Protein AF-0000000085930574 (afdb_homodimer)

Radius of gyration: 20.57 Å; Cα contacts (8 Å, |Δi|>4): 490; chains: 2; bounding box: 53×53×41 Å

Secondary structure (DSSP, 8-state):
-HHHHHHHHHHTGGGHHHHHHHHHHHHHHHHHHTS-S-HHHHHHHHHHHTTTHHHHHHHHHHHTT--TT--SSTTHHHHHHHHHHHHHHHHHHHHHHHH-GGGHHHHHHHHHHHTTHHHHHHTT-HHHHHHHHHHHHHHHHHHHHS-HHHHHHHHHHHHHHHHHHHHHHHHHHHH-/-HHHHHHHHHHTGGGHHHHHHHHHHHHHHHHHHTS-S-HHHHHHHHHHHTTTHHHHHHHHHHHTT--TT--SSTTHHHHHHHHHHHHHHHHHHHHHHHH-GGGHHHHHHHHHHHTTHHHHHHTT-HHHHHHHHHHHHHHHHHHHHS-HHHHHHHHHHHHHHHHHHHHHHHHHHHH-

Structure (mmCIF, N/CA/C/O backbone):
data_AF-0000000085930574-model_v1
#
loop_
_entity.id
_entity.type
_entity.pdbx_description
1 polymer 'Uncharacterized protein'
#
loop_
_atom_site.group_PDB
_atom_site.id
_atom_site.type_symbol
_atom_site.label_atom_id
_atom_site.label_alt_id
_atom_site.label_comp_id
_atom_site.label_asym_id
_atom_site.label_entity_id
_atom_site.label_seq_id
_atom_site.pdbx_PDB_ins_code
_atom_site.Cartn_x
_atom_site.Cartn_y
_atom_site.Cartn_z
_atom_site.occupancy
_atom_site.B_iso_or_equiv
_atom_site.auth_seq_id
_atom_site.auth_comp_id
_atom_site.auth_asym_id
_atom_site.auth_atom_id
_atom_site.pdbx_PDB_model_num
ATOM 1 N N . MET A 1 1 ? 0.542 23.156 7.234 1 89.62 1 MET A N 1
ATOM 2 C CA . MET A 1 1 ? 0.853 21.797 6.773 1 89.62 1 MET A CA 1
ATOM 3 C C . MET A 1 1 ? 2.139 21.781 5.957 1 89.62 1 MET A C 1
ATOM 5 O O . MET A 1 1 ? 3.027 20.969 6.203 1 89.62 1 MET A O 1
ATOM 9 N N . ASN A 1 2 ? 2.328 22.766 5.102 1 90.69 2 ASN A N 1
ATOM 10 C CA . ASN A 1 2 ? 3.521 22.812 4.266 1 90.69 2 ASN A CA 1
ATOM 11 C C . ASN A 1 2 ? 4.785 23.016 5.102 1 90.69 2 ASN A C 1
ATOM 13 O O . ASN A 1 2 ? 5.828 22.438 4.797 1 90.69 2 ASN A O 1
ATOM 17 N N . GLU A 1 3 ? 4.668 23.75 6.086 1 92.19 3 GLU A N 1
ATOM 18 C CA . GLU A 1 3 ? 5.816 23.984 6.957 1 92.19 3 GLU A CA 1
ATOM 19 C C . GLU A 1 3 ? 6.176 22.719 7.734 1 92.19 3 GLU A C 1
ATOM 21 O O . GLU A 1 3 ? 7.355 22.406 7.914 1 92.19 3 GLU A O 1
ATOM 26 N N . LEU A 1 4 ? 5.148 22.062 8.227 1 92.94 4 LEU A N 1
ATOM 27 C CA . LEU A 1 4 ? 5.387 20.812 8.945 1 92.94 4 LEU A CA 1
ATOM 28 C C . LEU A 1 4 ? 6.074 19.797 8.039 1 92.94 4 LEU A C 1
ATOM 30 O O . LEU A 1 4 ? 6.977 19.078 8.484 1 92.94 4 LEU A O 1
ATOM 34 N N . ARG A 1 5 ? 5.645 19.781 6.844 1 94.94 5 ARG A N 1
ATOM 35 C CA . ARG A 1 5 ? 6.223 18.844 5.887 1 94.94 5 ARG A CA 1
ATOM 36 C C . ARG A 1 5 ? 7.656 19.234 5.535 1 94.94 5 ARG A C 1
ATOM 38 O O . ARG A 1 5 ? 8.523 18.359 5.406 1 94.94 5 ARG A O 1
ATOM 45 N N . LYS A 1 6 ? 7.883 20.484 5.398 1 94.81 6 LYS A N 1
ATOM 46 C CA . LYS A 1 6 ? 9.25 20.953 5.156 1 94.81 6 LYS A CA 1
ATOM 47 C C . LYS A 1 6 ? 10.156 20.609 6.332 1 94.81 6 LYS A C 1
ATOM 49 O O . LYS A 1 6 ? 11.289 20.156 6.137 1 94.81 6 LYS A O 1
ATOM 54 N N . GLU A 1 7 ? 9.664 20.828 7.473 1 94.81 7 GLU A N 1
ATOM 55 C CA . GLU A 1 7 ? 10.43 20.578 8.688 1 94.81 7 GLU A CA 1
ATOM 56 C C . GLU A 1 7 ? 10.812 19.109 8.82 1 94.81 7 GLU A C 1
ATOM 58 O O . GLU A 1 7 ? 11.953 18.781 9.125 1 94.81 7 GLU A O 1
ATOM 63 N N . ILE A 1 8 ? 9.883 18.281 8.578 1 95.25 8 ILE A N 1
ATOM 64 C CA . ILE A 1 8 ? 10.172 16.859 8.742 1 95.25 8 ILE A CA 1
ATOM 65 C C . ILE A 1 8 ? 11.117 16.391 7.637 1 95.25 8 ILE A C 1
ATOM 67 O O . ILE A 1 8 ? 11.961 15.523 7.859 1 95.25 8 ILE A O 1
ATOM 71 N N . ALA A 1 9 ? 10.938 16.906 6.434 1 95.75 9 ALA A N 1
ATOM 72 C CA . ALA A 1 9 ? 11.836 16.562 5.336 1 95.75 9 ALA A CA 1
ATOM 73 C C . ALA A 1 9 ? 13.281 16.891 5.691 1 95.75 9 ALA A C 1
ATOM 75 O O . ALA A 1 9 ? 14.195 16.109 5.402 1 95.75 9 ALA A O 1
ATOM 76 N N . ILE A 1 10 ? 13.461 18 6.359 1 94.31 10 ILE A N 1
ATOM 77 C CA . ILE A 1 10 ? 14.797 18.438 6.754 1 94.31 10 ILE A CA 1
ATOM 78 C C . ILE A 1 10 ? 15.297 17.594 7.922 1 94.31 10 ILE A C 1
ATOM 80 O O . ILE A 1 10 ? 16.406 17.062 7.887 1 94.31 10 ILE A O 1
ATOM 84 N N . GLN A 1 11 ? 14.445 17.406 8.875 1 94.25 11 GLN A N 1
ATOM 85 C CA . GLN A 1 11 ? 14.812 16.703 10.094 1 94.25 11 GLN A CA 1
ATOM 86 C C . GLN A 1 11 ? 15.203 15.258 9.805 1 94.25 11 GLN A C 1
ATOM 88 O O . GLN A 1 11 ? 16.141 14.727 10.391 1 94.25 11 GLN A O 1
ATOM 93 N N . GLN A 1 12 ? 14.469 14.641 8.906 1 95.19 12 GLN A N 1
ATOM 94 C CA . GLN A 1 12 ? 14.688 13.234 8.602 1 95.19 12 GLN A CA 1
ATOM 95 C C . GLN A 1 12 ? 15.516 13.07 7.324 1 95.19 12 GLN A C 1
ATOM 97 O O . GLN A 1 12 ? 15.711 11.945 6.852 1 95.19 12 GLN A O 1
ATOM 102 N N . LYS A 1 13 ? 15.945 14.18 6.793 1 96.75 13 LYS A N 1
ATOM 103 C CA . LYS A 1 13 ? 16.688 14.18 5.535 1 96.75 13 LYS A CA 1
ATOM 104 C C . LYS A 1 13 ? 15.977 13.336 4.48 1 96.75 13 LYS A C 1
ATOM 106 O O . LYS A 1 13 ? 16.594 12.469 3.852 1 96.75 13 LYS A O 1
ATOM 111 N N . LYS A 1 14 ? 14.703 13.461 4.375 1 97.31 14 LYS A N 1
ATOM 112 C CA . LYS A 1 14 ? 13.82 12.812 3.408 1 97.31 14 LYS A CA 1
ATOM 113 C C . LYS A 1 14 ? 13.945 11.289 3.482 1 97.31 14 LYS A C 1
ATOM 115 O O . LYS A 1 14 ? 13.922 10.609 2.455 1 97.31 14 LYS A O 1
ATOM 120 N N . GLY A 1 15 ? 14.227 10.812 4.688 1 96.75 15 GLY A N 1
ATOM 121 C CA . GLY A 1 15 ? 14.289 9.367 4.871 1 96.75 15 GLY A CA 1
ATOM 122 C C . GLY A 1 15 ? 15.531 8.742 4.27 1 96.75 15 GLY A C 1
ATOM 123 O O . GLY A 1 15 ? 15.562 7.539 4.016 1 96.75 15 GLY A O 1
ATOM 124 N N . LEU A 1 16 ? 16.5 9.508 4.086 1 97.75 16 LEU A N 1
ATOM 125 C CA . LEU A 1 16 ? 17.719 9.086 3.41 1 97.75 16 LEU A CA 1
ATOM 126 C C . LEU A 1 16 ? 18.359 7.895 4.129 1 97.75 16 LEU A C 1
ATOM 128 O O . LEU A 1 16 ? 18.828 6.953 3.482 1 97.75 16 LEU A O 1
ATOM 132 N N . PRO A 1 17 ? 18.375 7.797 5.465 1 97.44 17 PRO A N 1
ATOM 133 C CA . PRO A 1 17 ? 18.953 6.625 6.137 1 97.44 17 PRO A CA 1
ATOM 134 C C . PRO A 1 17 ? 18.297 5.316 5.695 1 97.44 17 PRO A C 1
ATOM 136 O O . PRO A 1 17 ? 18.984 4.316 5.488 1 97.44 17 PRO A O 1
ATOM 139 N N . PHE A 1 18 ? 17.031 5.289 5.5 1 97.56 18 PHE A N 1
ATOM 140 C CA . PHE A 1 18 ? 16.297 4.09 5.102 1 97.56 18 PHE A CA 1
ATOM 141 C C . PHE A 1 18 ? 16.625 3.713 3.662 1 97.56 18 PHE A C 1
ATOM 143 O O . PHE A 1 18 ? 16.75 2.531 3.338 1 97.56 18 PHE A O 1
ATOM 150 N N . ILE A 1 19 ? 16.672 4.742 2.84 1 98.25 19 ILE A N 1
ATOM 151 C CA . ILE A 1 19 ? 16.953 4.488 1.432 1 98.25 19 ILE A CA 1
ATOM 152 C C . ILE A 1 19 ? 18.375 3.971 1.273 1 98.25 19 ILE A C 1
ATOM 154 O O . ILE A 1 19 ? 18.625 3.035 0.507 1 98.25 19 ILE A O 1
ATOM 158 N N . MET A 1 20 ? 19.312 4.535 1.952 1 98.12 20 MET A N 1
ATOM 159 C CA . MET A 1 20 ? 20.688 4.035 1.93 1 98.12 20 MET A CA 1
ATOM 160 C C . MET A 1 20 ? 20.75 2.6 2.434 1 98.12 20 MET A C 1
ATOM 162 O O . MET A 1 20 ? 21.469 1.771 1.869 1 98.12 20 MET A O 1
ATOM 166 N N . THR A 1 21 ? 20.031 2.33 3.494 1 98.19 21 THR A N 1
ATOM 167 C CA . THR A 1 21 ? 19.969 0.97 4.016 1 98.19 21 THR A CA 1
ATOM 168 C C . THR A 1 21 ? 19.375 0.019 2.98 1 98.19 21 THR A C 1
ATOM 170 O O . THR A 1 21 ? 19.828 -1.119 2.844 1 98.19 21 THR A O 1
ATOM 173 N N . SER A 1 22 ? 18.391 0.494 2.283 1 97.94 22 SER A N 1
ATOM 174 C CA . SER A 1 22 ? 17.75 -0.341 1.28 1 97.94 22 SER A CA 1
ATOM 175 C C . SER A 1 22 ? 18.719 -0.753 0.185 1 97.94 22 SER A C 1
ATOM 177 O O . SER A 1 22 ? 18.609 -1.84 -0.385 1 97.94 22 SER A O 1
ATOM 179 N N . VAL A 1 23 ? 19.672 0.104 -0.13 1 98.19 23 VAL A N 1
ATOM 180 C CA . VAL A 1 23 ? 20.703 -0.256 -1.094 1 98.19 23 VAL A CA 1
ATOM 181 C C . VAL A 1 23 ? 21.469 -1.492 -0.607 1 98.19 23 VAL A C 1
ATOM 183 O O . VAL A 1 23 ? 21.688 -2.432 -1.373 1 98.19 23 VAL A O 1
ATOM 186 N N . ILE A 1 24 ? 21.797 -1.505 0.617 1 98.31 24 ILE A N 1
ATOM 187 C CA . ILE A 1 24 ? 22.516 -2.629 1.22 1 98.31 24 ILE A CA 1
ATOM 188 C C . ILE A 1 24 ? 21.625 -3.875 1.183 1 98.31 24 ILE A C 1
ATOM 190 O O . ILE A 1 24 ? 22.094 -4.957 0.817 1 98.31 24 ILE A O 1
ATOM 194 N N . ILE A 1 25 ? 20.375 -3.742 1.531 1 98.38 25 ILE A N 1
ATOM 195 C CA . ILE A 1 25 ? 19.438 -4.855 1.583 1 98.38 25 ILE A CA 1
ATOM 196 C C . ILE A 1 25 ? 19.281 -5.469 0.192 1 98.38 25 ILE A C 1
ATOM 198 O O . ILE A 1 25 ? 19.359 -6.688 0.033 1 98.38 25 ILE A O 1
ATOM 202 N N . TRP A 1 26 ? 19.125 -4.633 -0.815 1 98.44 26 TRP A N 1
ATOM 203 C CA . TRP A 1 26 ? 18.938 -5.156 -2.166 1 98.44 26 TRP A CA 1
ATOM 204 C C . TRP A 1 26 ? 20.219 -5.773 -2.693 1 98.44 26 TRP A C 1
ATOM 206 O O . TRP A 1 26 ? 20.188 -6.715 -3.49 1 98.44 26 TRP A O 1
ATOM 216 N N . LEU A 1 27 ? 21.375 -5.207 -2.262 1 98.44 27 LEU A N 1
ATOM 217 C CA . LEU A 1 27 ? 22.641 -5.863 -2.582 1 98.44 27 LEU A CA 1
ATOM 218 C C . LEU A 1 27 ? 22.688 -7.262 -1.972 1 98.44 27 LEU A C 1
ATOM 220 O O . LEU A 1 27 ? 23.109 -8.211 -2.631 1 98.44 27 LEU A O 1
ATOM 224 N N . LEU A 1 28 ? 22.297 -7.387 -0.728 1 98.5 28 LEU A N 1
ATOM 225 C CA . LEU A 1 28 ? 22.234 -8.688 -0.07 1 98.5 28 LEU A CA 1
ATOM 226 C C . LEU A 1 28 ? 21.297 -9.633 -0.807 1 98.5 28 LEU A C 1
ATOM 228 O O . LEU A 1 28 ? 21.625 -10.805 -1.015 1 98.5 28 LEU A O 1
ATOM 232 N N . ILE A 1 29 ? 20.141 -9.156 -1.197 1 98.56 29 ILE A N 1
ATOM 233 C CA . ILE A 1 29 ? 19.172 -9.969 -1.923 1 98.56 29 ILE A CA 1
ATOM 234 C C . ILE A 1 29 ? 19.766 -10.422 -3.254 1 98.56 29 ILE A C 1
ATOM 236 O O . ILE A 1 29 ? 19.594 -11.57 -3.66 1 98.56 29 ILE A O 1
ATOM 240 N N . LEU A 1 30 ? 20.469 -9.469 -3.91 1 98.56 30 LEU A N 1
ATOM 241 C CA . LEU A 1 30 ? 21.141 -9.812 -5.16 1 98.56 30 LEU A CA 1
ATOM 242 C C . LEU A 1 30 ? 22.156 -10.93 -4.945 1 98.56 30 LEU A C 1
ATOM 244 O O . LEU A 1 30 ? 22.188 -11.898 -5.711 1 98.56 30 LEU A O 1
ATOM 248 N N . LEU A 1 31 ? 22.906 -10.852 -3.941 1 98.44 31 LEU A N 1
ATOM 249 C CA . LEU A 1 31 ? 23.906 -11.867 -3.639 1 98.44 31 LEU A CA 1
ATOM 250 C C . LEU A 1 31 ? 23.25 -13.203 -3.318 1 98.44 31 LEU A C 1
ATOM 252 O O . LEU A 1 31 ? 23.703 -14.258 -3.773 1 98.44 31 LEU A O 1
ATOM 256 N N . VAL A 1 32 ? 22.172 -13.18 -2.52 1 98.31 32 VAL A N 1
ATOM 257 C CA . VAL A 1 32 ? 21.438 -14.391 -2.18 1 98.31 32 VAL A CA 1
ATOM 258 C C . VAL A 1 32 ? 20.859 -15.023 -3.447 1 98.31 32 VAL A C 1
ATOM 260 O O . VAL A 1 32 ? 20.859 -16.25 -3.59 1 98.31 32 VAL A O 1
ATOM 263 N N . SER A 1 33 ? 20.375 -14.188 -4.355 1 97.5 33 SER A N 1
ATOM 264 C CA . SER A 1 33 ? 19.703 -14.656 -5.555 1 97.5 33 SER A CA 1
ATOM 265 C C . SER A 1 33 ? 20.656 -15.414 -6.473 1 97.5 33 SER A C 1
ATOM 267 O O . SER A 1 33 ? 20.219 -16.203 -7.312 1 97.5 33 SER A O 1
ATOM 269 N N . ILE A 1 34 ? 21.984 -15.188 -6.359 1 97.12 34 ILE A N 1
ATOM 270 C CA . ILE A 1 34 ? 22.938 -15.836 -7.258 1 97.12 34 ILE A CA 1
ATOM 271 C C . ILE A 1 34 ? 23.516 -17.078 -6.586 1 97.12 34 ILE A C 1
ATOM 273 O O . ILE A 1 34 ? 24.281 -17.828 -7.203 1 97.12 34 ILE A O 1
ATOM 277 N N . LEU A 1 35 ? 23.188 -17.25 -5.379 1 96.81 35 LEU A N 1
ATOM 278 C CA . LEU A 1 35 ? 23.672 -18.453 -4.688 1 96.81 35 LEU A CA 1
ATOM 279 C C . LEU A 1 35 ? 23.109 -19.719 -5.332 1 96.81 35 LEU A C 1
ATOM 281 O O . LEU A 1 35 ? 22 -19.703 -5.863 1 96.81 35 LEU A O 1
ATOM 285 N N . ASP A 1 36 ? 23.906 -20.766 -5.262 1 96.25 36 ASP A N 1
ATOM 286 C CA . ASP A 1 36 ? 23.469 -22.047 -5.809 1 96.25 36 ASP A CA 1
ATOM 287 C C . ASP A 1 36 ? 22.828 -22.922 -4.73 1 96.25 36 ASP A C 1
ATOM 289 O O . ASP A 1 36 ? 23.391 -23.922 -4.309 1 96.25 36 ASP A O 1
ATOM 293 N N . ILE A 1 37 ? 21.672 -22.547 -4.285 1 97 37 ILE A N 1
ATOM 294 C CA . ILE A 1 37 ? 20.891 -23.266 -3.285 1 97 37 ILE A CA 1
ATOM 295 C C . ILE A 1 37 ? 19.453 -23.422 -3.77 1 97 37 ILE A C 1
ATOM 297 O O . ILE A 1 37 ? 19.078 -22.875 -4.812 1 97 37 ILE A O 1
ATOM 301 N N . ASN A 1 38 ? 18.719 -24.297 -3.088 1 96.69 38 ASN A N 1
ATOM 302 C CA . ASN A 1 38 ? 17.344 -24.547 -3.531 1 96.69 38 ASN A CA 1
ATOM 303 C C . ASN A 1 38 ? 16.484 -23.297 -3.41 1 96.69 38 ASN A C 1
ATOM 305 O O . ASN A 1 38 ? 16.797 -22.391 -2.629 1 96.69 38 ASN A O 1
ATOM 309 N N . MET A 1 39 ? 15.398 -23.25 -4.109 1 95.75 39 MET A N 1
ATOM 310 C CA . MET A 1 39 ? 14.547 -22.078 -4.262 1 95.75 39 MET A CA 1
ATOM 311 C C . MET A 1 39 ? 13.906 -21.688 -2.93 1 95.75 39 MET A C 1
ATOM 313 O O . MET A 1 39 ? 13.828 -20.516 -2.596 1 95.75 39 MET A O 1
ATOM 317 N N . ASN A 1 40 ? 13.453 -22.625 -2.123 1 96.56 40 ASN A N 1
ATOM 318 C CA . ASN A 1 40 ? 12.812 -22.359 -0.84 1 96.56 40 ASN A CA 1
ATOM 319 C C . ASN A 1 40 ? 13.766 -21.656 0.125 1 96.56 40 ASN A C 1
ATOM 321 O O . ASN A 1 40 ? 13.398 -20.672 0.776 1 96.56 40 ASN A O 1
ATOM 325 N N . MET A 1 41 ? 14.922 -22.172 0.183 1 96.94 41 MET A N 1
ATOM 326 C CA . MET A 1 41 ? 15.93 -21.578 1.049 1 96.94 41 MET A CA 1
ATOM 327 C C . MET A 1 41 ? 16.312 -20.188 0.556 1 96.94 41 MET A C 1
ATOM 329 O O . MET A 1 41 ? 16.5 -19.266 1.357 1 96.94 41 MET A O 1
ATOM 333 N N . LYS A 1 42 ? 16.422 -20.047 -0.695 1 97.38 42 LYS A N 1
ATOM 334 C CA . LYS A 1 42 ? 16.719 -18.734 -1.279 1 97.38 42 LYS A CA 1
ATOM 335 C C . LYS A 1 42 ? 15.68 -17.703 -0.877 1 97.38 42 LYS A C 1
ATOM 337 O O . LYS A 1 42 ? 16.031 -16.609 -0.421 1 97.38 42 LYS A O 1
ATOM 342 N N . ASN A 1 43 ? 14.43 -18.062 -1.045 1 97.44 43 ASN A N 1
ATOM 343 C CA . ASN A 1 43 ? 13.328 -17.156 -0.72 1 97.44 43 ASN A CA 1
ATOM 344 C C . ASN A 1 43 ? 13.289 -16.844 0.772 1 97.44 43 ASN A C 1
ATOM 346 O O . ASN A 1 43 ? 13 -15.711 1.163 1 97.44 43 ASN A O 1
ATOM 350 N N . LEU A 1 44 ? 13.602 -17.828 1.56 1 97.44 44 LEU A N 1
ATOM 351 C CA . LEU A 1 44 ? 13.664 -17.609 2.998 1 97.44 44 LEU A CA 1
ATOM 352 C C . LEU A 1 44 ? 14.758 -16.594 3.342 1 97.44 44 LEU A C 1
ATOM 354 O O . LEU A 1 44 ? 14.531 -15.672 4.121 1 97.44 44 LEU A O 1
ATOM 358 N N . LEU A 1 45 ? 15.898 -16.75 2.762 1 97.88 45 LEU A N 1
ATOM 359 C CA . LEU A 1 45 ? 17.016 -15.852 3.012 1 97.88 45 LEU A CA 1
ATOM 360 C C . LEU A 1 45 ? 16.719 -14.438 2.52 1 97.88 45 LEU A C 1
ATOM 362 O O . LEU A 1 45 ? 17.125 -13.461 3.145 1 97.88 45 LEU A O 1
ATOM 366 N N . VAL A 1 46 ? 16.031 -14.328 1.369 1 97.38 46 VAL A N 1
ATOM 367 C CA . VAL A 1 46 ? 15.633 -13.031 0.847 1 97.38 46 VAL A CA 1
ATOM 368 C C . VAL A 1 46 ? 14.781 -12.297 1.882 1 97.38 46 VAL A C 1
ATOM 370 O O . VAL A 1 46 ? 15 -11.117 2.152 1 97.38 46 VAL A O 1
ATOM 373 N N . PHE A 1 47 ? 13.844 -13.016 2.508 1 95.81 47 PHE A N 1
ATOM 374 C CA . PHE A 1 47 ? 13.023 -12.43 3.561 1 95.81 47 PHE A CA 1
ATOM 375 C C . PHE A 1 47 ? 13.883 -12 4.742 1 95.81 47 PHE A C 1
ATOM 377 O O . PHE A 1 47 ? 13.672 -10.93 5.316 1 95.81 47 PHE A O 1
ATOM 384 N N . CYS A 1 48 ? 14.836 -12.75 5.051 1 96.12 48 CYS A N 1
ATOM 385 C CA . CYS A 1 48 ? 15.695 -12.469 6.195 1 96.12 48 CYS A CA 1
ATOM 386 C C . CYS A 1 48 ? 16.594 -11.266 5.926 1 96.12 48 CYS A C 1
ATOM 388 O O . CYS A 1 48 ? 17 -10.57 6.855 1 96.12 48 CYS A O 1
ATOM 390 N N . CYS A 1 49 ? 16.906 -10.984 4.703 1 96.06 49 CYS A N 1
ATOM 391 C CA . CYS A 1 49 ? 17.734 -9.836 4.332 1 96.06 49 CYS A CA 1
ATOM 392 C C . CYS A 1 49 ? 17.109 -8.531 4.797 1 96.06 49 CYS A C 1
ATOM 394 O O . CYS A 1 49 ? 17.812 -7.551 5.039 1 96.06 49 CYS A O 1
ATOM 396 N N . SER A 1 50 ? 15.789 -8.492 4.914 1 93.06 50 SER A N 1
ATOM 397 C CA . SER A 1 50 ? 15.125 -7.242 5.273 1 93.06 50 SER A CA 1
ATOM 398 C C . SER A 1 50 ? 15.078 -7.059 6.789 1 93.06 50 SER A C 1
ATOM 400 O O . SER A 1 50 ? 14.781 -5.965 7.277 1 93.06 50 SER A O 1
ATOM 402 N N . CYS A 1 51 ? 15.367 -8.039 7.594 1 92.44 51 CYS A N 1
ATOM 403 C CA . CYS A 1 51 ? 15.258 -8.008 9.047 1 92.44 51 CYS A CA 1
ATOM 404 C C . CYS A 1 51 ? 16.172 -6.945 9.641 1 92.44 51 CYS A C 1
ATOM 406 O O . CYS A 1 51 ? 15.781 -6.215 10.547 1 92.44 51 CYS A O 1
ATOM 408 N N . PRO A 1 52 ? 17.312 -6.762 9.102 1 94.69 52 PRO A N 1
ATOM 409 C CA . PRO A 1 52 ? 18.203 -5.762 9.688 1 94.69 52 PRO A CA 1
ATOM 410 C C . PRO A 1 52 ? 17.922 -4.348 9.18 1 94.69 52 PRO A C 1
ATOM 412 O O . PRO A 1 52 ? 18.688 -3.424 9.461 1 94.69 52 PRO A O 1
ATOM 415 N N . LEU A 1 53 ? 16.875 -4.16 8.531 1 94.44 53 LEU A N 1
ATOM 416 C CA . LEU A 1 53 ? 16.594 -2.863 7.926 1 94.44 53 LEU A CA 1
ATOM 417 C C . LEU A 1 53 ? 16.547 -1.768 8.984 1 94.44 53 LEU A C 1
ATOM 419 O O . LEU A 1 53 ? 17.188 -0.731 8.844 1 94.44 53 LEU A O 1
ATOM 423 N N . LEU A 1 54 ? 15.812 -2.088 10.094 1 93.5 54 LEU A N 1
ATOM 424 C CA . LEU A 1 54 ? 15.609 -1.052 11.094 1 93.5 54 LEU A CA 1
ATOM 425 C C . LEU A 1 54 ? 16.906 -0.745 11.836 1 93.5 54 LEU A C 1
ATOM 427 O O . LEU A 1 54 ? 17.312 0.413 11.914 1 93.5 54 LEU A O 1
ATOM 431 N N . PRO A 1 55 ? 17.578 -1.702 12.352 1 95.69 55 PRO A N 1
ATOM 432 C CA . PRO A 1 55 ? 18.828 -1.408 13.039 1 95.69 55 PRO A CA 1
ATOM 433 C C . PRO A 1 55 ? 19.875 -0.785 12.109 1 95.69 55 PRO A C 1
ATOM 435 O O . PRO A 1 55 ? 20.625 0.113 12.531 1 95.69 55 PRO A O 1
ATOM 438 N N . LEU A 1 56 ? 20 -1.194 10.914 1 97.5 56 LEU A N 1
ATOM 439 C CA . LEU A 1 56 ? 20.938 -0.616 9.969 1 97.5 56 LEU A CA 1
ATOM 440 C C . LEU A 1 56 ? 20.578 0.833 9.656 1 97.5 56 LEU A C 1
ATOM 442 O O . LEU A 1 56 ? 21.469 1.691 9.57 1 97.5 56 LEU A O 1
ATOM 446 N N . SER A 1 57 ? 19.297 1.079 9.445 1 96.94 57 SER A N 1
ATOM 447 C CA . SER A 1 57 ? 18.859 2.449 9.195 1 96.94 57 SER A CA 1
ATOM 448 C C . SER A 1 57 ? 19.141 3.35 10.391 1 96.94 57 SER A C 1
ATOM 450 O O . SER A 1 57 ? 19.469 4.527 10.227 1 96.94 57 SER A O 1
ATOM 452 N N . TRP A 1 58 ? 18.969 2.766 11.562 1 96.5 58 TRP A N 1
ATOM 453 C CA . TRP A 1 58 ? 19.266 3.512 12.781 1 96.5 58 TRP A CA 1
ATOM 454 C C . TRP A 1 58 ? 20.75 3.881 12.859 1 96.5 58 TRP A C 1
ATOM 456 O O . TRP A 1 58 ? 21.094 5.02 13.172 1 96.5 58 TRP A O 1
ATOM 466 N N . ILE A 1 59 ? 21.609 2.988 12.602 1 97.94 59 ILE A N 1
ATOM 467 C CA . ILE A 1 59 ? 23.047 3.219 12.609 1 97.94 59 ILE A CA 1
ATOM 468 C C . ILE A 1 59 ? 23.422 4.273 11.57 1 97.94 59 ILE A C 1
ATOM 470 O O . ILE A 1 59 ? 24.141 5.227 11.867 1 97.94 59 ILE A O 1
ATOM 474 N N . ILE A 1 60 ? 22.859 4.188 10.367 1 97.69 60 ILE A N 1
ATOM 475 C CA . ILE A 1 60 ? 23.141 5.141 9.297 1 97.69 60 ILE A CA 1
ATOM 476 C C . ILE A 1 60 ? 22.578 6.508 9.664 1 97.69 60 ILE A C 1
ATOM 478 O O . ILE A 1 60 ? 23.203 7.539 9.414 1 97.69 60 ILE A O 1
ATOM 482 N N . GLY A 1 61 ? 21.406 6.465 10.242 1 97 61 GLY A N 1
ATOM 483 C CA . GLY A 1 61 ? 20.812 7.707 10.727 1 97 61 GLY A CA 1
ATOM 484 C C . GLY A 1 61 ? 21.719 8.445 11.695 1 97 61 GLY A C 1
ATOM 485 O O . GLY A 1 61 ? 21.922 9.656 11.562 1 97 61 GLY A O 1
ATOM 486 N N . LYS A 1 62 ? 22.25 7.723 12.609 1 96.56 62 LYS A N 1
ATOM 487 C CA . LYS A 1 62 ? 23.172 8.32 13.578 1 96.56 62 LYS A CA 1
ATOM 488 C C . LYS A 1 62 ? 24.406 8.898 12.883 1 96.56 62 LYS A C 1
ATOM 490 O O . LYS A 1 62 ? 24.875 9.977 13.242 1 96.56 62 LYS A O 1
ATOM 495 N N . LEU A 1 63 ? 24.922 8.242 11.961 1 97.06 63 LEU A N 1
ATOM 496 C CA . LEU A 1 63 ? 26.125 8.656 11.234 1 97.06 63 LEU A CA 1
ATOM 497 C C . LEU A 1 63 ? 25.875 9.969 10.5 1 97.06 63 LEU A C 1
ATOM 499 O O . LEU A 1 63 ? 26.781 10.805 10.398 1 97.06 63 LEU A O 1
ATOM 503 N N . ILE A 1 64 ? 24.625 10.172 10.07 1 96 64 ILE A N 1
ATOM 504 C CA . ILE A 1 64 ? 24.375 11.383 9.305 1 96 64 ILE A CA 1
ATOM 505 C C . ILE A 1 64 ? 23.531 12.352 10.125 1 96 64 ILE A C 1
ATOM 507 O O . ILE A 1 64 ? 22.906 13.258 9.578 1 96 64 ILE A O 1
ATOM 511 N N . LYS A 1 65 ? 23.422 12.047 11.445 1 95.5 65 LYS A N 1
ATOM 512 C CA . LYS A 1 65 ? 22.844 12.93 12.445 1 95.5 65 LYS A CA 1
ATOM 513 C C . LYS A 1 65 ? 21.344 13.109 12.227 1 95.5 65 LYS A C 1
ATOM 515 O O . LYS A 1 65 ? 20.844 14.234 12.227 1 95.5 65 LYS A O 1
ATOM 520 N N . VAL A 1 66 ? 20.781 12 11.953 1 95.44 66 VAL A N 1
ATOM 521 C CA . VAL A 1 66 ? 19.328 11.945 11.852 1 95.44 66 VAL A CA 1
ATOM 522 C C . VAL A 1 66 ? 18.766 11.023 12.922 1 95.44 66 VAL A C 1
ATOM 524 O O . VAL A 1 66 ? 19.219 9.891 13.078 1 95.44 66 VAL A O 1
ATOM 527 N N . ASP A 1 67 ? 17.812 11.508 13.648 1 93 67 ASP A N 1
ATOM 528 C CA . ASP A 1 67 ? 17.047 10.664 14.555 1 93 67 ASP A CA 1
ATOM 529 C C . ASP A 1 67 ? 15.805 10.102 13.867 1 93 67 ASP A C 1
ATOM 531 O O . ASP A 1 67 ? 14.789 10.789 13.758 1 93 67 ASP A O 1
ATOM 535 N N . ILE A 1 68 ? 15.852 8.891 13.523 1 89.81 68 ILE A N 1
ATOM 536 C CA . ILE A 1 68 ? 14.789 8.297 12.719 1 89.81 68 ILE A CA 1
ATOM 537 C C . ILE A 1 68 ? 13.57 8.031 13.594 1 89.81 68 ILE A C 1
ATOM 539 O O . ILE A 1 68 ? 12.484 7.75 13.086 1 89.81 68 ILE A O 1
ATOM 543 N N . PHE A 1 69 ? 13.68 8.195 14.914 1 86.31 69 PHE A N 1
ATOM 544 C CA . PHE A 1 69 ? 12.586 7.949 15.844 1 86.31 69 PHE A CA 1
ATOM 545 C C . PHE A 1 69 ? 12.086 9.258 16.453 1 86.31 69 PHE A C 1
ATOM 547 O O . PHE A 1 69 ? 11.312 9.25 17.406 1 86.31 69 PHE A O 1
ATOM 554 N N . SER A 1 70 ? 12.5 10.32 15.914 1 87.44 70 SER A N 1
ATOM 555 C CA . SER A 1 70 ? 12.109 11.609 16.469 1 87.44 70 SER A CA 1
ATOM 556 C C . SER A 1 70 ? 10.594 11.773 16.469 1 87.44 70 SER A C 1
ATOM 558 O O . SER A 1 70 ? 9.922 11.414 15.5 1 87.44 70 SER A O 1
ATOM 560 N N . LYS A 1 71 ? 10.008 12.328 17.516 1 84.56 71 LYS A N 1
ATOM 561 C CA . LYS A 1 71 ? 8.578 12.578 17.656 1 84.56 71 LYS A CA 1
ATOM 562 C C . LYS A 1 71 ? 8.289 14.078 17.719 1 84.56 71 LYS A C 1
ATOM 564 O O . LYS A 1 71 ? 7.219 14.492 18.172 1 84.56 71 LYS A O 1
ATOM 569 N N . GLU A 1 72 ? 9.242 14.828 17.328 1 88.44 72 GLU A N 1
ATOM 570 C CA . GLU A 1 72 ? 9.094 16.281 17.406 1 88.44 72 GLU A CA 1
ATOM 571 C C . GLU A 1 72 ? 8.047 16.781 16.422 1 88.44 72 GLU A C 1
ATOM 573 O O . GLU A 1 72 ? 7.258 17.672 16.75 1 88.44 72 GLU A O 1
ATOM 578 N N . ASN A 1 73 ? 8.102 16.203 15.289 1 92.75 73 ASN A N 1
ATOM 579 C CA . ASN A 1 73 ? 7.141 16.531 14.25 1 92.75 73 ASN A CA 1
ATOM 580 C C . ASN A 1 73 ? 5.969 15.562 14.227 1 92.75 73 ASN A C 1
ATOM 582 O O . ASN A 1 73 ? 6.168 14.352 14.117 1 92.75 73 ASN A O 1
ATOM 586 N N . PRO A 1 74 ? 4.797 16.047 14.398 1 90.19 74 PRO A N 1
ATOM 587 C CA . PRO A 1 74 ? 3.641 15.156 14.477 1 90.19 74 PRO A CA 1
ATOM 588 C C . PRO A 1 74 ? 3.479 14.297 13.219 1 90.19 74 PRO A C 1
ATOM 590 O O . PRO A 1 74 ? 2.838 13.242 13.273 1 90.19 74 PRO A O 1
ATOM 593 N N . LEU A 1 75 ? 4.043 14.672 12.086 1 93.38 75 LEU A N 1
ATOM 594 C CA . LEU A 1 75 ? 3.955 13.906 10.852 1 93.38 75 LEU A CA 1
ATOM 595 C C . LEU A 1 75 ? 4.871 12.688 10.891 1 93.38 75 LEU A C 1
ATOM 597 O O . LEU A 1 75 ? 4.785 11.812 10.031 1 93.38 75 LEU A O 1
ATOM 601 N N . GLY A 1 76 ? 5.75 12.648 11.875 1 91.62 76 GLY A N 1
ATOM 602 C CA . GLY A 1 76 ? 6.582 11.469 12.055 1 91.62 76 GLY A CA 1
ATOM 603 C C . GLY A 1 76 ? 5.777 10.188 12.203 1 91.62 76 GLY A C 1
ATOM 604 O O . GLY A 1 76 ? 6.176 9.141 11.695 1 91.62 76 GLY A O 1
ATOM 605 N N . GLN A 1 77 ? 4.672 10.242 12.805 1 92.56 77 GLN A N 1
ATOM 606 C CA . GLN A 1 77 ? 3.787 9.102 12.992 1 92.56 77 GLN A CA 1
ATOM 607 C C . GLN A 1 77 ? 3.262 8.586 11.648 1 92.56 77 GLN A C 1
ATOM 609 O O . GLN A 1 77 ? 3.072 7.383 11.477 1 92.56 77 GLN A O 1
ATOM 614 N N . LEU A 1 78 ? 3.107 9.516 10.766 1 93.94 78 LEU A N 1
ATOM 615 C CA . LEU A 1 78 ? 2.607 9.141 9.445 1 93.94 78 LEU A CA 1
ATOM 616 C C . LEU A 1 78 ? 3.609 8.258 8.711 1 93.94 78 LEU A C 1
ATOM 618 O O . LEU A 1 78 ? 3.227 7.281 8.07 1 93.94 78 LEU A O 1
ATOM 622 N N . GLY A 1 79 ? 4.871 8.57 8.789 1 93.25 79 GLY A N 1
ATOM 623 C CA . GLY A 1 79 ? 5.895 7.715 8.203 1 93.25 79 GLY A CA 1
ATOM 624 C C . GLY A 1 79 ? 5.859 6.293 8.727 1 93.25 79 GLY A C 1
ATOM 625 O O . GLY A 1 79 ? 6.016 5.34 7.957 1 93.25 79 GLY A O 1
ATOM 626 N N . PHE A 1 80 ? 5.676 6.215 9.969 1 92.81 80 PHE A N 1
ATOM 627 C CA . PHE A 1 80 ? 5.578 4.902 10.602 1 92.81 80 PHE A CA 1
ATOM 628 C C . PHE A 1 80 ? 4.359 4.145 10.094 1 92.81 80 PHE A C 1
ATOM 630 O O . PHE A 1 80 ? 4.43 2.945 9.828 1 92.81 80 PHE A O 1
ATOM 637 N N . ILE A 1 81 ? 3.285 4.781 9.938 1 95.56 81 ILE A N 1
ATOM 638 C CA . ILE A 1 81 ? 2.055 4.184 9.43 1 95.56 81 ILE A CA 1
ATOM 639 C C . ILE A 1 81 ? 2.283 3.65 8.016 1 95.56 81 ILE A C 1
ATOM 641 O O . ILE A 1 81 ? 1.825 2.557 7.676 1 95.56 81 ILE A O 1
ATOM 645 N N . PHE A 1 82 ? 3.002 4.406 7.199 1 97 82 PHE A N 1
ATOM 646 C CA . PHE A 1 82 ? 3.311 3.971 5.844 1 97 82 PHE A CA 1
ATOM 647 C C . PHE A 1 82 ? 4.113 2.676 5.859 1 97 82 PHE A C 1
ATOM 649 O O . PHE A 1 82 ? 3.846 1.763 5.078 1 97 82 PHE A O 1
ATOM 656 N N . THR A 1 83 ? 5.059 2.637 6.785 1 94.25 83 THR A N 1
ATOM 657 C CA . THR A 1 83 ? 5.895 1.449 6.918 1 94.25 83 THR A CA 1
ATOM 658 C C . THR A 1 83 ? 5.066 0.252 7.379 1 94.25 83 THR A C 1
ATOM 660 O O . THR A 1 83 ? 5.195 -0.845 6.832 1 94.25 83 THR A O 1
ATOM 663 N N . LEU A 1 84 ? 4.262 0.468 8.32 1 95.06 84 LEU A N 1
ATOM 664 C CA . LEU A 1 84 ? 3.412 -0.603 8.828 1 95.06 84 LEU A CA 1
ATOM 665 C C . LEU A 1 84 ? 2.439 -1.083 7.762 1 95.06 84 LEU A C 1
ATOM 667 O O . LEU A 1 84 ? 2.111 -2.271 7.699 1 95.06 84 LEU A O 1
ATOM 671 N N . ASN A 1 85 ? 1.955 -0.139 6.98 1 97.44 85 ASN A N 1
ATOM 672 C CA . ASN A 1 85 ? 1.051 -0.52 5.902 1 97.44 85 ASN A CA 1
ATOM 673 C C . ASN A 1 85 ? 1.704 -1.515 4.945 1 97.44 85 ASN A C 1
ATOM 675 O O . ASN A 1 85 ? 1.052 -2.445 4.469 1 97.44 85 ASN A O 1
ATOM 679 N N . GLN A 1 86 ? 2.951 -1.306 4.684 1 96.06 86 GLN A N 1
ATOM 680 C CA . GLN A 1 86 ? 3.695 -2.207 3.812 1 96.06 86 GLN A CA 1
ATOM 681 C C . GLN A 1 86 ? 3.699 -3.629 4.367 1 96.06 86 GLN A C 1
ATOM 683 O O . GLN A 1 86 ? 3.666 -4.598 3.604 1 96.06 86 GLN A O 1
ATOM 688 N N . MET A 1 87 ? 3.701 -3.814 5.664 1 96.38 87 MET A N 1
ATOM 689 C CA . MET A 1 87 ? 3.727 -5.129 6.297 1 96.38 87 MET A CA 1
ATOM 690 C C . MET A 1 87 ? 2.461 -5.914 5.969 1 96.38 87 MET A C 1
ATOM 692 O O . MET A 1 87 ? 2.5 -7.141 5.855 1 96.38 87 MET A O 1
ATOM 696 N N . ILE A 1 88 ? 1.401 -5.23 5.785 1 97.81 88 ILE A N 1
ATOM 697 C CA . ILE A 1 88 ? 0.152 -5.891 5.426 1 97.81 88 ILE A CA 1
ATOM 698 C C . ILE A 1 88 ? 0.251 -6.441 4.008 1 97.81 88 ILE A C 1
ATOM 700 O O . ILE A 1 88 ? -0.164 -7.574 3.74 1 97.81 88 ILE A O 1
ATOM 704 N N . TYR A 1 89 ? 0.882 -5.695 3.146 1 98.38 89 TYR A N 1
ATOM 705 C CA . TYR A 1 89 ? 1.032 -6.125 1.761 1 98.38 89 TYR A CA 1
ATOM 706 C C . TYR A 1 89 ? 2.037 -7.266 1.65 1 98.38 89 TYR A C 1
ATOM 708 O O . TYR A 1 89 ? 2.025 -8.016 0.673 1 98.38 89 TYR A O 1
ATOM 716 N N . LEU A 1 90 ? 2.92 -7.438 2.703 1 97.5 90 LEU A N 1
ATOM 717 C CA . LEU A 1 90 ? 3.895 -8.523 2.672 1 97.5 90 LEU A CA 1
ATOM 718 C C . LEU A 1 90 ? 3.205 -9.875 2.771 1 97.5 90 LEU A C 1
ATOM 720 O O . LEU A 1 90 ? 3.793 -10.906 2.424 1 97.5 90 LEU A O 1
ATOM 724 N N . LEU A 1 91 ? 2.006 -9.914 3.174 1 98.19 91 LEU A N 1
ATOM 725 C CA . LEU A 1 91 ? 1.23 -11.148 3.182 1 98.19 91 LEU A CA 1
ATOM 726 C C . LEU A 1 91 ? 1.079 -11.703 1.77 1 98.19 91 LEU A C 1
ATOM 728 O O . LEU A 1 91 ? 1.041 -12.922 1.577 1 98.19 91 LEU A O 1
ATOM 732 N N . ILE A 1 92 ? 0.998 -10.805 0.823 1 98.75 92 ILE A N 1
ATOM 733 C CA . ILE A 1 92 ? 0.895 -11.227 -0.569 1 98.75 92 ILE A CA 1
ATOM 734 C C . ILE A 1 92 ? 2.199 -11.891 -1.004 1 98.75 92 ILE A C 1
ATOM 736 O O . ILE A 1 92 ? 2.182 -12.922 -1.68 1 98.75 92 ILE A O 1
ATOM 740 N N . VAL A 1 93 ? 3.33 -11.312 -0.559 1 98.38 93 VAL A N 1
ATOM 741 C CA . VAL A 1 93 ? 4.641 -11.867 -0.891 1 98.38 93 VAL A CA 1
ATOM 742 C C . VAL A 1 93 ? 4.785 -13.258 -0.275 1 98.38 93 VAL A C 1
ATOM 744 O O . VAL A 1 93 ? 5.301 -14.172 -0.916 1 98.38 93 VAL A O 1
ATOM 747 N N . MET A 1 94 ? 4.305 -13.375 0.912 1 97.25 94 MET A N 1
ATOM 748 C CA . MET A 1 94 ? 4.367 -14.672 1.586 1 97.25 94 MET A CA 1
ATOM 749 C C . MET A 1 94 ? 3.541 -15.711 0.838 1 97.25 94 MET A C 1
ATOM 751 O O . MET A 1 94 ? 3.953 -16.875 0.719 1 97.25 94 MET A O 1
ATOM 755 N N . TRP A 1 95 ? 2.441 -15.359 0.404 1 98.38 95 TRP A N 1
ATOM 756 C CA . TRP A 1 95 ? 1.626 -16.281 -0.385 1 98.38 95 TRP A CA 1
ATOM 757 C C . TRP A 1 95 ? 2.332 -16.656 -1.683 1 98.38 95 TRP A C 1
ATOM 759 O O . TRP A 1 95 ? 2.336 -17.828 -2.08 1 98.38 95 TRP A O 1
ATOM 769 N N . VAL A 1 96 ? 2.912 -15.672 -2.34 1 98.44 96 VAL A N 1
ATOM 770 C CA . VAL A 1 96 ? 3.604 -15.922 -3.602 1 98.44 96 VAL A CA 1
ATOM 771 C C . VAL A 1 96 ? 4.762 -16.891 -3.373 1 98.44 96 VAL A C 1
ATOM 773 O O . VAL A 1 96 ? 5.039 -17.75 -4.219 1 98.44 96 VAL A O 1
ATOM 776 N N . PHE A 1 97 ? 5.414 -16.719 -2.229 1 97.62 97 PHE A N 1
ATOM 777 C CA . PHE A 1 97 ? 6.473 -17.641 -1.822 1 97.62 97 PHE A CA 1
ATOM 778 C C . PHE A 1 97 ? 6.023 -19.094 -1.968 1 97.62 97 PHE A C 1
ATOM 780 O O . PHE A 1 97 ? 6.801 -19.953 -2.398 1 97.62 97 PHE A O 1
ATOM 787 N N . SER A 1 98 ? 4.852 -19.391 -1.666 1 96.5 98 SER A N 1
ATOM 788 C CA . SER A 1 98 ? 4.305 -20.75 -1.729 1 96.5 98 SER A CA 1
ATOM 789 C C . SER A 1 98 ? 3.695 -21.031 -3.098 1 96.5 98 SER A C 1
ATOM 791 O O . SER A 1 98 ? 3.916 -22.094 -3.668 1 96.5 98 SER A O 1
ATOM 793 N N . ALA A 1 99 ? 3.059 -20.172 -3.756 1 97.31 99 ALA A N 1
ATOM 794 C CA . ALA A 1 99 ? 2.262 -20.375 -4.961 1 97.31 99 ALA A CA 1
ATOM 795 C C . ALA A 1 99 ? 3.137 -20.344 -6.211 1 97.31 99 ALA A C 1
ATOM 797 O O . ALA A 1 99 ? 2.961 -21.141 -7.129 1 97.31 99 ALA A O 1
ATOM 798 N N . VAL A 1 100 ? 4.004 -19.375 -6.285 1 97.94 100 VAL A N 1
ATOM 799 C CA . VAL A 1 100 ? 4.902 -19.188 -7.422 1 97.94 100 VAL A CA 1
ATOM 800 C C . VAL A 1 100 ? 6.273 -18.734 -6.934 1 97.94 100 VAL A C 1
ATOM 802 O O . VAL A 1 100 ? 6.703 -17.609 -7.223 1 97.94 100 VAL A O 1
ATOM 805 N N . PRO A 1 101 ? 7.008 -19.578 -6.32 1 97.69 101 PRO A N 1
ATOM 806 C CA . PRO A 1 101 ? 8.234 -19.203 -5.617 1 97.69 101 PRO A CA 1
ATOM 807 C C . PRO A 1 101 ? 9.242 -18.484 -6.516 1 97.69 101 PRO A C 1
ATOM 809 O O . PRO A 1 101 ? 9.992 -17.625 -6.047 1 97.69 101 PRO A O 1
ATOM 812 N N . GLU A 1 102 ? 9.258 -18.75 -7.766 1 97.69 102 GLU A N 1
ATOM 813 C CA . GLU A 1 102 ? 10.227 -18.172 -8.688 1 97.69 102 GLU A CA 1
ATOM 814 C C . GLU A 1 102 ? 9.969 -16.672 -8.891 1 97.69 102 GLU A C 1
ATOM 816 O O . GLU A 1 102 ? 10.82 -15.953 -9.406 1 97.69 102 GLU A O 1
ATOM 821 N N . LYS A 1 103 ? 8.766 -16.219 -8.5 1 98.5 103 LYS A N 1
ATOM 822 C CA . LYS A 1 103 ? 8.406 -14.828 -8.734 1 98.5 103 LYS A CA 1
ATOM 823 C C . LYS A 1 103 ? 8.359 -14.047 -7.422 1 98.5 103 LYS A C 1
ATOM 825 O O . LYS A 1 10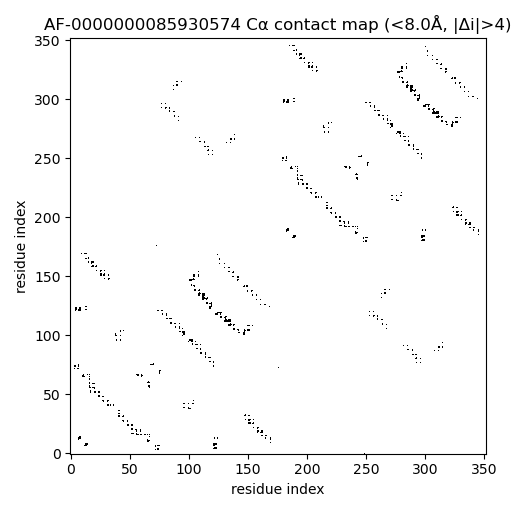3 ? 7.906 -12.906 -7.387 1 98.5 103 LYS A O 1
ATOM 830 N N . MET A 1 104 ? 8.828 -14.625 -6.359 1 98.5 104 MET A N 1
ATOM 831 C CA . MET A 1 104 ? 8.727 -13.984 -5.051 1 98.5 104 MET A CA 1
ATOM 832 C C . MET A 1 104 ? 9.539 -12.695 -5.016 1 98.5 104 MET A C 1
ATOM 834 O O . MET A 1 104 ? 9.062 -11.672 -4.516 1 98.5 104 MET A O 1
ATOM 838 N N . ILE A 1 105 ? 10.734 -12.742 -5.562 1 98.69 105 ILE A N 1
ATOM 839 C CA . ILE A 1 105 ? 11.578 -11.547 -5.543 1 98.69 105 ILE A CA 1
ATOM 840 C C . ILE A 1 105 ? 10.914 -10.43 -6.34 1 98.69 105 ILE A C 1
ATOM 842 O O . ILE A 1 105 ? 10.992 -9.258 -5.965 1 98.69 105 ILE A O 1
ATOM 846 N N . MET A 1 106 ? 10.289 -10.766 -7.445 1 98.81 106 MET A N 1
ATOM 847 C CA . MET A 1 106 ? 9.57 -9.797 -8.266 1 98.81 106 MET A CA 1
ATOM 848 C C . MET A 1 106 ? 8.492 -9.094 -7.453 1 98.81 106 MET A C 1
ATOM 850 O O . MET A 1 106 ? 8.461 -7.859 -7.383 1 98.81 106 MET A O 1
ATOM 854 N N . VA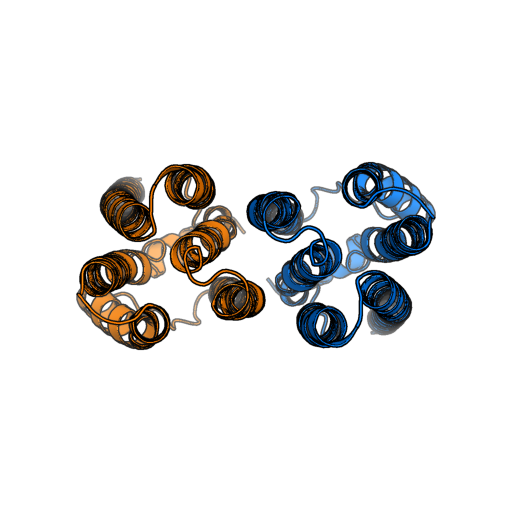L A 1 107 ? 7.641 -9.859 -6.789 1 98.81 107 VAL A N 1
ATOM 855 C CA . VAL A 1 107 ? 6.527 -9.297 -6.031 1 98.81 107 VAL A CA 1
ATOM 856 C C . VAL A 1 107 ? 7.059 -8.57 -4.797 1 98.81 107 VAL A C 1
ATOM 858 O O . VAL A 1 107 ? 6.516 -7.535 -4.398 1 98.81 107 VAL A O 1
ATOM 861 N N . TYR A 1 108 ? 8.102 -9.109 -4.211 1 98.75 108 TYR A N 1
ATOM 862 C CA . TYR A 1 108 ? 8.773 -8.469 -3.088 1 98.75 108 TYR A CA 1
ATOM 863 C C . TYR A 1 108 ? 9.234 -7.066 -3.455 1 98.75 108 TYR A C 1
ATOM 865 O O . TYR A 1 108 ? 8.969 -6.109 -2.725 1 98.75 108 TYR A O 1
ATOM 873 N N . ALA A 1 109 ? 9.875 -6.934 -4.586 1 98.75 109 ALA A N 1
ATOM 874 C CA . ALA A 1 109 ? 10.352 -5.637 -5.066 1 98.75 109 ALA A CA 1
ATOM 875 C C . ALA A 1 109 ? 9.188 -4.695 -5.352 1 98.75 109 ALA A C 1
ATOM 877 O O . ALA A 1 109 ? 9.273 -3.494 -5.082 1 98.75 109 ALA A O 1
ATOM 878 N N . MET A 1 110 ? 8.125 -5.23 -5.875 1 98.81 110 MET A N 1
ATOM 879 C CA . MET A 1 110 ? 6.953 -4.406 -6.172 1 98.81 110 MET A CA 1
ATOM 880 C C . MET A 1 110 ? 6.371 -3.809 -4.895 1 98.81 110 MET A C 1
ATOM 882 O O . MET A 1 110 ? 6.055 -2.617 -4.852 1 98.81 110 MET A O 1
ATOM 886 N N . VAL A 1 111 ? 6.273 -4.617 -3.871 1 98.62 111 VAL A N 1
ATOM 887 C CA . VAL A 1 111 ? 5.719 -4.156 -2.602 1 98.62 111 VAL A CA 1
ATOM 888 C C . VAL A 1 111 ? 6.637 -3.105 -1.985 1 98.62 111 VAL A C 1
ATOM 890 O O . VAL A 1 111 ? 6.18 -2.045 -1.558 1 98.62 111 VAL A O 1
ATOM 893 N N . PHE A 1 112 ? 7.918 -3.357 -2.016 1 97.56 112 PHE A N 1
ATOM 894 C CA . PHE A 1 112 ? 8.898 -2.443 -1.438 1 97.56 112 PHE A CA 1
ATOM 895 C C . PHE A 1 112 ? 8.914 -1.122 -2.197 1 97.56 112 PHE A C 1
ATOM 897 O O . PHE A 1 112 ? 9.086 -0.058 -1.598 1 97.56 112 PHE A O 1
ATOM 904 N N . GLY A 1 113 ? 8.758 -1.183 -3.469 1 98.31 113 GLY A N 1
ATOM 905 C CA . GLY A 1 113 ? 8.711 0.033 -4.266 1 98.31 113 GLY A CA 1
ATOM 906 C C . GLY A 1 113 ? 7.449 0.842 -4.047 1 98.31 113 GLY A C 1
ATOM 907 O O . GLY A 1 113 ? 7.512 2.049 -3.799 1 98.31 113 GLY A O 1
ATOM 908 N N . ALA A 1 114 ? 6.328 0.19 -4.094 1 98.56 114 ALA A N 1
ATOM 909 C CA . ALA A 1 114 ? 5.023 0.847 -4.012 1 98.56 114 ALA A CA 1
ATOM 910 C C . ALA A 1 114 ? 4.863 1.577 -2.684 1 98.56 114 ALA A C 1
ATOM 912 O O . ALA A 1 114 ? 4.266 2.654 -2.629 1 98.56 114 ALA A O 1
ATOM 913 N N . HIS A 1 115 ? 5.371 1.041 -1.606 1 98 115 HIS A N 1
ATOM 914 C CA . HIS A 1 115 ? 5.172 1.6 -0.274 1 98 115 HIS A CA 1
ATOM 915 C C . HIS A 1 115 ? 5.832 2.969 -0.146 1 98 115 HIS A C 1
ATOM 917 O O . HIS A 1 115 ? 5.516 3.734 0.766 1 98 115 HIS A O 1
ATOM 923 N N . LEU A 1 116 ? 6.695 3.357 -1.099 1 98.5 116 LEU A N 1
ATOM 924 C CA . LEU A 1 116 ? 7.426 4.617 -1.057 1 98.5 116 LEU A CA 1
ATOM 925 C C . LEU A 1 116 ? 6.547 5.773 -1.52 1 98.5 116 LEU A C 1
ATOM 927 O O . LEU A 1 116 ? 6.859 6.941 -1.265 1 98.5 116 LEU A O 1
ATOM 931 N N . PHE A 1 117 ? 5.457 5.535 -2.125 1 98.75 117 PHE A N 1
ATOM 932 C CA . PHE A 1 117 ? 4.688 6.559 -2.816 1 98.75 117 PHE A CA 1
ATOM 933 C C . PHE A 1 117 ? 4.168 7.602 -1.834 1 98.75 117 PHE A C 1
ATOM 935 O O . PHE A 1 117 ? 4.312 8.805 -2.064 1 98.75 117 PHE A O 1
ATOM 942 N N . PRO A 1 118 ? 3.582 7.191 -0.718 1 98.25 118 PRO A N 1
ATOM 943 C CA . PRO A 1 118 ? 3.039 8.219 0.178 1 98.25 118 PRO A CA 1
ATOM 944 C C . PRO A 1 118 ? 4.125 9.102 0.786 1 98.25 118 PRO A C 1
ATOM 946 O O . PRO A 1 118 ? 3.84 10.227 1.213 1 98.25 118 PRO A O 1
ATOM 949 N N . TYR A 1 119 ? 5.336 8.625 0.771 1 98.12 119 TYR A N 1
ATOM 950 C CA . TYR A 1 119 ? 6.434 9.445 1.282 1 98.12 119 TYR A CA 1
ATOM 951 C C . TYR A 1 119 ? 6.695 10.633 0.369 1 98.12 119 TYR A C 1
ATOM 953 O O . TYR A 1 119 ? 7.34 11.609 0.775 1 98.12 119 TYR A O 1
ATOM 961 N N . SER A 1 120 ? 6.27 10.516 -0.918 1 97.88 120 SER A N 1
ATOM 962 C CA . SER A 1 120 ? 6.402 11.648 -1.821 1 97.88 120 SER A CA 1
ATOM 963 C C . SER A 1 120 ? 5.668 12.875 -1.283 1 97.88 120 SER A C 1
ATOM 965 O O . SER A 1 120 ? 6.133 14 -1.438 1 97.88 120 SER A O 1
ATOM 967 N N . TRP A 1 121 ? 4.523 12.617 -0.679 1 97.06 121 TRP A N 1
ATOM 968 C CA . TRP A 1 121 ? 3.764 13.688 -0.045 1 97.06 121 TRP A CA 1
ATOM 969 C C . TRP A 1 121 ? 4.43 14.141 1.253 1 97.06 121 TRP A C 1
ATOM 971 O O . TRP A 1 121 ? 4.574 15.336 1.503 1 97.06 121 TRP A O 1
ATOM 981 N N . LEU A 1 122 ? 4.848 13.164 2.047 1 96.88 122 LEU A N 1
ATOM 982 C CA . LEU A 1 122 ? 5.418 13.438 3.359 1 96.88 122 LEU A CA 1
ATOM 983 C C . LEU A 1 122 ? 6.66 14.312 3.24 1 96.88 122 LEU A C 1
ATOM 985 O O . LEU A 1 122 ? 6.812 15.289 3.975 1 96.88 122 LEU A O 1
ATOM 989 N N . TYR A 1 123 ? 7.473 14.039 2.23 1 97.06 123 TYR A N 1
ATOM 990 C CA . TYR A 1 123 ? 8.781 14.68 2.121 1 97.06 123 TYR A CA 1
ATOM 991 C C . TYR A 1 123 ? 8.805 15.672 0.966 1 97.06 123 TYR A C 1
ATOM 993 O O . TYR A 1 123 ? 9.867 16.203 0.613 1 97.06 123 TYR A O 1
ATOM 1001 N N . LYS A 1 124 ? 7.676 15.859 0.339 1 95.69 124 LYS A N 1
ATOM 1002 C CA . LYS A 1 124 ? 7.602 16.766 -0.81 1 95.69 124 LYS A CA 1
ATOM 1003 C C . LYS A 1 124 ? 8.695 16.438 -1.828 1 95.69 124 LYS A C 1
ATOM 1005 O O . LYS A 1 124 ? 9.453 17.328 -2.234 1 95.69 124 LYS A O 1
ATOM 1010 N N . SER A 1 125 ? 8.727 15.266 -2.26 1 97.19 125 SER A N 1
ATOM 1011 C CA . SER A 1 125 ? 9.82 14.797 -3.098 1 97.19 125 SER A CA 1
ATOM 1012 C C . SER A 1 125 ? 9.305 14.133 -4.367 1 97.19 125 SER A C 1
ATOM 1014 O O . SER A 1 125 ? 8.578 13.141 -4.301 1 97.19 125 SER A O 1
ATOM 1016 N N . LYS A 1 126 ? 9.719 14.562 -5.516 1 96.56 126 LYS A N 1
ATOM 1017 C CA . LYS A 1 126 ? 9.398 13.93 -6.793 1 96.56 126 LYS A CA 1
ATOM 1018 C C . LYS A 1 126 ? 10.156 12.617 -6.965 1 96.56 126 LYS A C 1
ATOM 1020 O O . LYS A 1 126 ? 9.68 11.703 -7.641 1 96.56 126 LYS A O 1
ATOM 1025 N N . GLY A 1 127 ? 11.289 12.57 -6.363 1 97.81 127 GLY A N 1
ATOM 1026 C CA . GLY A 1 127 ? 12.07 11.344 -6.414 1 97.81 127 GLY A CA 1
ATOM 1027 C C . GLY A 1 127 ? 11.312 10.141 -5.895 1 97.81 127 GLY A C 1
ATOM 1028 O O . GLY A 1 127 ? 11.336 9.07 -6.512 1 97.81 127 GLY A O 1
ATOM 1029 N N . TYR A 1 128 ? 10.625 10.297 -4.844 1 98.62 128 TYR A N 1
ATOM 1030 C CA . TYR A 1 128 ? 9.82 9.219 -4.27 1 98.62 128 TYR A CA 1
ATOM 1031 C C . TYR A 1 128 ? 8.734 8.773 -5.234 1 98.62 128 TYR A C 1
ATOM 1033 O O . TYR A 1 128 ? 8.477 7.574 -5.383 1 98.62 128 TYR A O 1
ATOM 1041 N N . THR A 1 129 ? 8.086 9.734 -5.898 1 98.25 129 THR A N 1
ATOM 1042 C CA . THR A 1 129 ? 7.035 9.406 -6.848 1 98.25 129 THR A CA 1
ATOM 1043 C C . THR A 1 129 ? 7.586 8.562 -7.996 1 98.25 129 THR A C 1
ATOM 1045 O O . THR A 1 129 ? 7.035 7.504 -8.32 1 98.25 129 THR A O 1
ATOM 1048 N N . VAL A 1 130 ? 8.633 8.969 -8.523 1 98.38 130 VAL A N 1
ATOM 1049 C CA . VAL A 1 130 ? 9.219 8.312 -9.688 1 98.38 130 VAL A CA 1
ATOM 1050 C C . VAL A 1 130 ? 9.656 6.895 -9.312 1 98.38 130 VAL A C 1
ATOM 1052 O O . VAL A 1 130 ? 9.336 5.938 -10.023 1 98.38 130 VAL A O 1
ATOM 1055 N N . VAL A 1 131 ? 10.305 6.746 -8.227 1 98.62 131 VAL A N 1
ATOM 1056 C CA . VAL A 1 131 ? 10.852 5.453 -7.828 1 98.62 131 VAL A CA 1
ATOM 1057 C C . VAL A 1 131 ? 9.711 4.523 -7.41 1 98.62 131 VAL A C 1
ATOM 1059 O O . VAL A 1 131 ? 9.727 3.332 -7.73 1 98.62 131 VAL A O 1
ATOM 1062 N N . ALA A 1 132 ? 8.711 5.059 -6.711 1 98.69 132 ALA A N 1
ATOM 1063 C CA . ALA A 1 132 ? 7.578 4.258 -6.25 1 98.69 132 ALA A CA 1
ATOM 1064 C C . ALA A 1 132 ? 6.824 3.645 -7.426 1 98.69 132 ALA A C 1
ATOM 1066 O O . ALA A 1 132 ? 6.262 2.555 -7.309 1 98.69 132 ALA A O 1
ATOM 1067 N N . ILE A 1 133 ? 6.812 4.305 -8.539 1 98.5 133 ILE A N 1
ATOM 1068 C CA . ILE A 1 133 ? 6.117 3.814 -9.727 1 98.5 133 ILE A CA 1
ATOM 1069 C C . ILE A 1 133 ? 7.062 2.945 -10.555 1 98.5 133 ILE A C 1
ATOM 1071 O O . ILE A 1 133 ? 6.691 1.853 -10.984 1 98.5 133 ILE A O 1
ATOM 1075 N N . SER A 1 134 ? 8.32 3.316 -10.672 1 98.56 134 SER A N 1
ATOM 1076 C CA . SER A 1 134 ? 9.258 2.645 -11.562 1 98.56 134 SER A CA 1
ATOM 1077 C C . SER A 1 134 ? 9.641 1.268 -11.031 1 98.56 134 SER A C 1
ATOM 1079 O O . SER A 1 134 ? 9.688 0.294 -11.789 1 98.56 134 SER A O 1
ATOM 1081 N N . ILE A 1 135 ? 9.867 1.183 -9.758 1 98.75 135 ILE A N 1
ATOM 1082 C CA . ILE A 1 135 ? 10.352 -0.086 -9.227 1 98.75 135 ILE A CA 1
ATOM 1083 C C . ILE A 1 135 ? 9.312 -1.178 -9.461 1 98.75 135 ILE A C 1
ATOM 1085 O O . ILE A 1 135 ? 9.625 -2.229 -10.031 1 98.75 135 ILE A O 1
ATOM 1089 N N . PRO A 1 136 ? 8.031 -0.964 -9.117 1 98.81 136 PRO A N 1
ATOM 1090 C CA . PRO A 1 136 ? 7.039 -2.014 -9.359 1 98.81 136 PRO A CA 1
ATOM 1091 C C . PRO A 1 136 ? 6.875 -2.338 -10.844 1 98.81 136 PRO A C 1
ATOM 1093 O O . PRO A 1 136 ? 6.781 -3.512 -11.211 1 98.81 136 PRO A O 1
ATOM 1096 N N . VAL A 1 137 ? 6.898 -1.347 -11.68 1 98.81 137 VAL A N 1
ATOM 1097 C CA . VAL A 1 137 ? 6.699 -1.563 -13.109 1 98.81 137 VAL A CA 1
ATOM 1098 C C . VAL A 1 137 ? 7.891 -2.32 -13.688 1 98.81 137 VAL A C 1
ATOM 1100 O O . VAL A 1 137 ? 7.719 -3.33 -14.375 1 98.81 137 VAL A O 1
ATOM 1103 N N . ILE A 1 138 ? 9.102 -1.872 -13.406 1 98.81 138 ILE A N 1
ATOM 1104 C CA . ILE A 1 138 ? 10.312 -2.498 -13.922 1 98.81 138 ILE A CA 1
ATOM 1105 C C . ILE A 1 138 ? 10.438 -3.916 -13.367 1 98.81 138 ILE A C 1
ATOM 1107 O O . ILE A 1 138 ? 10.812 -4.844 -1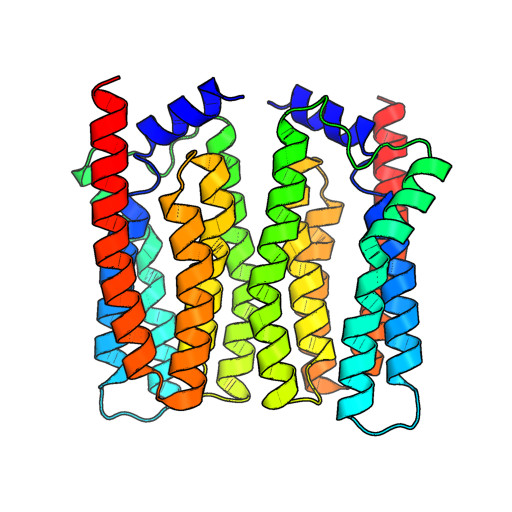4.094 1 98.81 138 ILE A O 1
ATOM 1111 N N . SER A 1 139 ? 10.133 -4.086 -12.07 1 98.81 139 SER A N 1
ATOM 1112 C CA . SER A 1 139 ? 10.188 -5.41 -11.469 1 98.81 139 SER A CA 1
ATOM 1113 C C . SER A 1 139 ? 9.203 -6.363 -12.133 1 98.81 139 SER A C 1
ATOM 1115 O O . SER A 1 139 ? 9.516 -7.535 -12.359 1 98.81 139 SER A O 1
ATOM 1117 N N . LEU A 1 140 ? 8.016 -5.855 -12.43 1 98.69 140 LEU A N 1
ATOM 1118 C CA . LEU A 1 140 ? 7.008 -6.672 -13.094 1 98.69 140 LEU A CA 1
ATOM 1119 C C . LEU A 1 140 ? 7.492 -7.121 -14.469 1 98.69 140 LEU A C 1
ATOM 1121 O O . LEU A 1 140 ? 7.398 -8.305 -14.812 1 98.69 140 LEU A O 1
ATOM 1125 N N . ILE A 1 141 ? 8.023 -6.188 -15.227 1 98.69 141 ILE A N 1
ATOM 1126 C CA . ILE A 1 141 ? 8.492 -6.48 -16.578 1 98.69 141 ILE A CA 1
ATOM 1127 C C . ILE A 1 141 ? 9.672 -7.453 -16.516 1 98.69 141 ILE A C 1
ATOM 1129 O O . ILE A 1 141 ? 9.648 -8.508 -17.141 1 98.69 141 ILE A O 1
ATOM 1133 N N . LEU A 1 142 ? 10.695 -7.195 -15.727 1 98.69 142 LEU A N 1
ATOM 1134 C CA . LEU A 1 142 ? 11.898 -8.023 -15.641 1 98.69 142 LEU A CA 1
ATOM 1135 C C . LEU A 1 142 ? 11.578 -9.375 -15.016 1 98.69 142 LEU A C 1
ATOM 1137 O O . LEU A 1 142 ? 12.156 -10.391 -15.414 1 98.69 142 LEU A O 1
ATOM 1141 N N . GLY A 1 143 ? 10.688 -9.344 -14 1 98.25 143 GLY A N 1
ATOM 1142 C CA . GLY A 1 143 ? 10.32 -10.602 -13.359 1 98.25 143 GLY A CA 1
ATOM 1143 C C . GLY A 1 143 ? 9.586 -11.547 -14.289 1 98.25 143 GLY A C 1
ATOM 1144 O O . GLY A 1 143 ? 9.773 -12.766 -14.227 1 98.25 143 GLY A O 1
ATOM 1145 N N . CYS A 1 144 ? 8.742 -11.055 -15.172 1 97.69 144 CYS A N 1
ATOM 1146 C CA . CYS A 1 144 ? 7.953 -11.875 -16.094 1 97.69 144 CYS A CA 1
ATOM 1147 C C . CYS A 1 144 ? 8.797 -12.328 -17.281 1 97.69 144 CYS A C 1
ATOM 1149 O O . CYS A 1 144 ? 8.547 -13.391 -17.859 1 97.69 144 CYS A O 1
ATOM 1151 N N . THR A 1 145 ? 9.805 -11.539 -17.688 1 97.75 145 THR A N 1
ATOM 1152 C CA . THR A 1 145 ? 10.547 -11.844 -18.906 1 97.75 145 THR A CA 1
ATOM 1153 C C . THR A 1 145 ? 11.875 -12.508 -18.578 1 97.75 145 THR A C 1
ATOM 1155 O O . THR A 1 145 ? 12.438 -13.227 -19.391 1 97.75 145 THR A O 1
ATOM 1158 N N . LEU A 1 146 ? 12.422 -12.219 -17.391 1 97.44 146 LEU A N 1
ATOM 1159 C CA . LEU A 1 146 ? 13.719 -12.766 -17.016 1 97.44 146 LEU A CA 1
ATOM 1160 C C . LEU A 1 146 ? 13.617 -13.516 -15.688 1 97.44 146 LEU A C 1
ATOM 1162 O O . LEU A 1 146 ? 12.844 -14.469 -15.562 1 97.44 146 LEU A O 1
ATOM 1166 N N . ASN A 1 147 ? 14.453 -13.148 -14.672 1 96.81 147 ASN A N 1
ATOM 1167 C CA . ASN A 1 147 ? 14.445 -13.891 -13.414 1 96.81 147 ASN A CA 1
ATOM 1168 C C . ASN A 1 147 ? 14.594 -12.953 -12.211 1 96.81 147 ASN A C 1
ATOM 1170 O O . ASN A 1 147 ? 14.734 -11.742 -12.383 1 96.81 147 ASN A O 1
ATOM 1174 N N . GLY A 1 148 ? 14.484 -13.484 -11.055 1 97.69 148 GLY A N 1
ATOM 1175 C CA . GLY A 1 148 ? 14.539 -12.727 -9.812 1 97.69 148 GLY A CA 1
ATOM 1176 C C . GLY A 1 148 ? 15.859 -12.016 -9.609 1 97.69 148 GLY A C 1
ATOM 1177 O O . GLY A 1 148 ? 15.906 -10.93 -9.016 1 97.69 148 GLY A O 1
ATOM 1178 N N . THR A 1 149 ? 16.922 -12.625 -10.055 1 98.25 149 THR A N 1
ATOM 1179 C CA . THR A 1 149 ? 18.25 -12.031 -9.93 1 98.25 149 THR A CA 1
ATOM 1180 C C . THR A 1 149 ? 18.312 -10.695 -10.68 1 98.25 149 THR A C 1
ATOM 1182 O O . THR A 1 149 ? 18.844 -9.719 -10.156 1 98.25 149 THR A O 1
ATOM 1185 N N . THR A 1 150 ? 17.797 -10.68 -11.867 1 98.75 150 THR A N 1
ATOM 1186 C CA . THR A 1 150 ? 17.781 -9.453 -12.656 1 98.75 150 THR A CA 1
ATOM 1187 C C . THR A 1 150 ? 16.938 -8.383 -11.969 1 98.75 150 THR A C 1
ATOM 1189 O O . THR A 1 150 ? 17.281 -7.199 -11.992 1 98.75 150 THR A O 1
ATOM 1192 N N . VAL A 1 151 ? 15.812 -8.773 -11.383 1 98.81 151 VAL A N 1
ATOM 1193 C CA . VAL A 1 151 ? 14.961 -7.855 -10.641 1 98.81 151 VAL A CA 1
ATOM 1194 C C . VAL A 1 151 ? 15.742 -7.25 -9.477 1 98.81 151 VAL A C 1
ATOM 1196 O O . VAL A 1 151 ? 15.719 -6.035 -9.266 1 98.81 151 VAL A O 1
ATOM 1199 N N . ALA A 1 152 ? 16.406 -8.109 -8.734 1 98.69 152 ALA A N 1
ATOM 1200 C CA . ALA A 1 152 ? 17.188 -7.652 -7.59 1 98.69 152 ALA A CA 1
ATOM 1201 C C . ALA A 1 152 ? 18.281 -6.676 -8.023 1 98.69 152 ALA A C 1
ATOM 1203 O O . ALA A 1 152 ? 18.516 -5.664 -7.359 1 98.69 152 ALA A O 1
ATOM 1204 N N . ALA A 1 153 ? 18.953 -6.98 -9.086 1 98.75 153 ALA A N 1
ATOM 1205 C CA . ALA A 1 153 ? 20 -6.102 -9.609 1 98.75 153 ALA A CA 1
ATOM 1206 C C . ALA A 1 153 ? 19.422 -4.742 -9.992 1 98.75 153 ALA A C 1
ATOM 1208 O O . ALA A 1 153 ? 20 -3.703 -9.656 1 98.75 153 ALA A O 1
ATOM 1209 N N . ALA A 1 154 ? 18.344 -4.77 -10.711 1 98.81 154 ALA A N 1
ATOM 1210 C CA . ALA A 1 154 ? 17.703 -3.527 -11.125 1 98.81 154 ALA A CA 1
ATOM 1211 C C . ALA A 1 154 ? 17.281 -2.699 -9.914 1 98.81 154 ALA A C 1
ATOM 1213 O O . ALA A 1 154 ? 17.484 -1.483 -9.883 1 98.81 154 ALA A O 1
ATOM 1214 N N . ALA A 1 155 ? 16.641 -3.391 -8.93 1 98.56 155 ALA A N 1
ATOM 1215 C CA . ALA A 1 155 ? 16.234 -2.697 -7.711 1 98.56 155 ALA A CA 1
ATOM 1216 C C . ALA A 1 155 ? 17.422 -2.061 -7.008 1 98.56 155 ALA A C 1
ATOM 1218 O O . ALA A 1 155 ? 17.344 -0.93 -6.523 1 98.56 155 ALA A O 1
ATOM 1219 N N . CYS A 1 156 ? 18.516 -2.746 -6.934 1 98.44 156 CYS A N 1
ATOM 1220 C CA . CYS A 1 156 ? 19.734 -2.234 -6.316 1 98.44 156 CYS A CA 1
ATOM 1221 C C . CYS A 1 156 ? 20.219 -0.979 -7.031 1 98.44 156 CYS A C 1
ATOM 1223 O O . CYS A 1 156 ? 20.484 0.041 -6.391 1 98.44 156 CYS A O 1
ATOM 1225 N N . ILE A 1 157 ? 20.281 -1.011 -8.32 1 98.69 157 ILE A N 1
ATOM 1226 C CA . ILE A 1 157 ? 20.734 0.116 -9.125 1 98.69 157 ILE A CA 1
ATOM 1227 C C . ILE A 1 157 ? 19.797 1.307 -8.938 1 98.69 157 ILE A C 1
ATOM 1229 O O . ILE A 1 157 ? 20.25 2.43 -8.703 1 98.69 157 ILE A O 1
ATOM 1233 N N . ILE A 1 158 ? 18.5 1.082 -8.984 1 98.75 158 ILE A N 1
ATOM 1234 C CA . ILE A 1 158 ? 17.516 2.15 -8.844 1 98.75 158 ILE A CA 1
ATOM 1235 C C . ILE A 1 158 ? 17.641 2.791 -7.465 1 98.75 158 ILE A C 1
ATOM 1237 O O . ILE A 1 158 ? 17.547 4.012 -7.332 1 98.75 158 ILE A O 1
ATOM 1241 N N . GLU A 1 159 ? 17.875 1.967 -6.484 1 98.38 159 GLU A N 1
ATOM 1242 C CA . GLU A 1 159 ? 17.984 2.496 -5.125 1 98.38 159 GLU A CA 1
ATOM 1243 C C . GLU A 1 159 ? 19.234 3.346 -4.965 1 98.38 159 GLU A C 1
ATOM 1245 O O . GLU A 1 159 ? 19.234 4.336 -4.23 1 98.38 159 GLU A O 1
ATOM 1250 N N . VAL A 1 160 ? 20.328 2.963 -5.574 1 98.5 160 VAL A N 1
ATOM 1251 C CA . VAL A 1 160 ? 21.547 3.764 -5.543 1 98.5 160 VAL A CA 1
ATOM 1252 C C . VAL A 1 160 ? 21.297 5.129 -6.176 1 98.5 160 VAL A C 1
ATOM 1254 O O . VAL A 1 160 ? 21.625 6.164 -5.594 1 98.5 160 VAL A O 1
ATOM 1257 N N . VAL A 1 161 ? 20.703 5.102 -7.344 1 98.62 161 VAL A N 1
ATOM 1258 C CA . VAL A 1 161 ? 20.359 6.34 -8.039 1 98.62 161 VAL A CA 1
ATOM 1259 C C . VAL A 1 161 ? 19.422 7.18 -7.176 1 98.62 161 VAL A C 1
ATOM 1261 O O . VAL A 1 161 ? 19.578 8.398 -7.078 1 98.62 161 VAL A O 1
ATOM 1264 N N . PHE A 1 162 ? 18.469 6.527 -6.547 1 98.75 162 PHE A N 1
ATOM 1265 C CA . PHE A 1 162 ? 17.484 7.195 -5.707 1 98.75 162 PHE A CA 1
ATOM 1266 C C . PHE A 1 162 ? 18.156 7.887 -4.527 1 98.75 162 PHE A C 1
ATOM 1268 O O . PHE A 1 162 ? 17.844 9.031 -4.207 1 98.75 162 PHE A O 1
ATOM 1275 N N . ALA A 1 163 ? 19.078 7.211 -3.863 1 97.94 163 ALA A N 1
ATOM 1276 C CA . ALA A 1 163 ? 19.812 7.809 -2.76 1 97.94 163 ALA A CA 1
ATOM 1277 C C . ALA A 1 163 ? 20.562 9.062 -3.217 1 97.94 163 ALA A C 1
ATOM 1279 O O . ALA A 1 163 ? 20.578 10.07 -2.51 1 97.94 163 ALA A O 1
ATOM 1280 N N . CYS A 1 164 ? 21.125 9.047 -4.391 1 98.12 164 CYS A N 1
ATOM 1281 C CA . CYS A 1 164 ? 21.844 10.195 -4.945 1 98.12 164 CYS A CA 1
ATOM 1282 C C . CYS A 1 164 ? 20.875 11.344 -5.238 1 98.12 164 CYS A C 1
ATOM 1284 O O . CYS A 1 164 ? 21.172 12.5 -4.945 1 98.12 164 CYS A O 1
ATOM 1286 N N . VAL A 1 165 ? 19.75 10.992 -5.805 1 97.81 165 VAL A N 1
ATOM 1287 C CA . VAL A 1 165 ? 18.734 11.992 -6.121 1 97.81 165 VAL A CA 1
ATOM 1288 C C . VAL A 1 165 ? 18.266 12.68 -4.84 1 97.81 165 VAL A C 1
ATOM 1290 O O . VAL A 1 165 ? 18.125 13.898 -4.797 1 97.81 165 VAL A O 1
ATOM 1293 N N . LEU A 1 166 ? 18 11.883 -3.773 1 97.56 166 LEU A N 1
ATOM 1294 C CA . LEU A 1 166 ? 17.547 12.461 -2.51 1 97.56 166 LEU A CA 1
ATOM 1295 C C . LEU A 1 166 ? 18.625 13.367 -1.914 1 97.56 166 LEU A C 1
ATOM 1297 O O . LEU A 1 166 ? 18.312 14.414 -1.354 1 97.56 166 LEU A O 1
ATOM 1301 N N . HIS A 1 167 ? 19.891 12.945 -2.055 1 95.94 167 HIS A N 1
ATOM 1302 C CA . HIS A 1 167 ? 21 13.773 -1.59 1 95.94 167 HIS A CA 1
ATOM 1303 C C . HIS A 1 167 ? 21.031 15.117 -2.316 1 95.94 167 HIS A C 1
ATOM 1305 O O . HIS A 1 167 ? 21.234 16.156 -1.693 1 95.94 167 HIS A O 1
ATOM 1311 N N . MET A 1 168 ? 20.797 15.086 -3.568 1 96.38 168 MET A N 1
ATOM 1312 C CA . MET A 1 168 ? 20.766 16.312 -4.367 1 96.38 168 MET A CA 1
ATOM 1313 C C . MET A 1 168 ? 19.578 17.188 -3.971 1 96.38 168 MET A C 1
ATOM 1315 O O . MET A 1 168 ? 19.703 18.406 -3.891 1 96.38 168 MET A O 1
ATOM 1319 N N . GLU A 1 169 ? 18.406 16.547 -3.748 1 96 169 GLU A N 1
ATOM 1320 C CA . GLU A 1 169 ? 17.234 17.297 -3.295 1 96 169 GLU A CA 1
ATOM 1321 C C . GLU A 1 169 ? 17.516 18 -1.971 1 96 169 GLU A C 1
ATOM 1323 O O . GLU A 1 169 ? 17.094 19.141 -1.771 1 96 169 GLU A O 1
ATOM 1328 N N . LEU A 1 170 ? 18.156 17.344 -1.129 1 95.56 170 LEU A N 1
ATOM 1329 C CA . LEU A 1 170 ? 18.453 17.891 0.188 1 95.56 170 LEU A CA 1
ATOM 1330 C C . LEU A 1 170 ? 19.438 19.062 0.078 1 95.56 170 LEU A C 1
ATOM 1332 O O . LEU A 1 170 ? 19.297 20.062 0.782 1 95.56 170 LEU A O 1
ATOM 1336 N N . LYS A 1 171 ? 20.438 18.938 -0.783 1 94.12 171 LYS A N 1
ATOM 1337 C CA . LYS A 1 171 ? 21.391 20.031 -1.007 1 94.12 171 LYS A CA 1
ATOM 1338 C C . LYS A 1 171 ? 20.703 21.266 -1.542 1 94.12 171 LYS A C 1
ATOM 1340 O O . LYS A 1 171 ? 20.984 22.391 -1.109 1 94.12 171 LYS A O 1
ATOM 1345 N N . LYS A 1 172 ? 19.766 21.078 -2.369 1 93.31 172 LYS A N 1
ATOM 1346 C CA . LYS A 1 172 ? 19.016 22.188 -2.943 1 93.31 172 LYS A CA 1
ATOM 1347 C C . LYS A 1 172 ? 18.156 22.875 -1.889 1 93.31 172 LYS A C 1
ATOM 1349 O O . LYS A 1 172 ? 17.953 24.094 -1.933 1 93.31 172 LYS A O 1
ATOM 1354 N N . MET A 1 173 ? 17.609 22.141 -0.971 1 89.56 173 MET A N 1
ATOM 1355 C CA . MET A 1 173 ? 16.781 22.672 0.103 1 89.56 173 MET A CA 1
ATOM 1356 C C . MET A 1 173 ? 17.609 23.516 1.067 1 89.56 173 MET A C 1
ATOM 1358 O O . MET A 1 173 ? 17.125 24.5 1.615 1 89.56 173 MET A O 1
ATOM 1362 N N . ALA A 1 174 ? 18.75 23.125 1.301 1 86.38 174 ALA A N 1
ATOM 1363 C CA . ALA A 1 174 ? 19.656 23.844 2.195 1 86.38 174 ALA A CA 1
ATOM 1364 C C . ALA A 1 174 ? 20.094 25.172 1.579 1 86.38 174 ALA A C 1
ATOM 1366 O O . ALA A 1 174 ? 20.328 26.141 2.293 1 86.38 174 ALA A O 1
ATOM 1367 N N . ASP A 1 175 ? 20.109 25.234 0.312 1 86.06 175 ASP A N 1
ATOM 1368 C CA . ASP A 1 175 ? 20.547 26.422 -0.398 1 86.06 175 ASP A CA 1
ATOM 1369 C C . ASP A 1 175 ? 19.438 27.469 -0.466 1 86.06 175 ASP A C 1
ATOM 1371 O O . ASP A 1 175 ? 19.703 28.656 -0.624 1 86.06 175 ASP A O 1
ATOM 1375 N N . ASN A 1 176 ? 18.188 27.109 -0.317 1 74.56 176 ASN A N 1
ATOM 1376 C CA . ASN A 1 176 ? 17.062 28.031 -0.399 1 74.56 176 ASN A CA 1
ATOM 1377 C C . ASN A 1 176 ? 16.594 28.453 0.986 1 74.56 176 ASN A C 1
ATOM 1379 O O . ASN A 1 176 ? 15.922 29.484 1.131 1 74.56 176 ASN A O 1
ATOM 1383 N N . MET B 1 1 ? -2.361 19.594 14.125 1 89.62 1 MET B N 1
ATOM 1384 C CA . MET B 1 1 ? -2.547 18.391 13.32 1 89.62 1 MET B CA 1
ATOM 1385 C C . MET B 1 1 ? -3.795 17.625 13.758 1 89.62 1 MET B C 1
ATOM 1387 O O . MET B 1 1 ? -4.625 17.25 12.922 1 89.62 1 MET B O 1
ATOM 1391 N N . ASN B 1 2 ? -4.035 17.531 15.039 1 90.62 2 ASN B N 1
A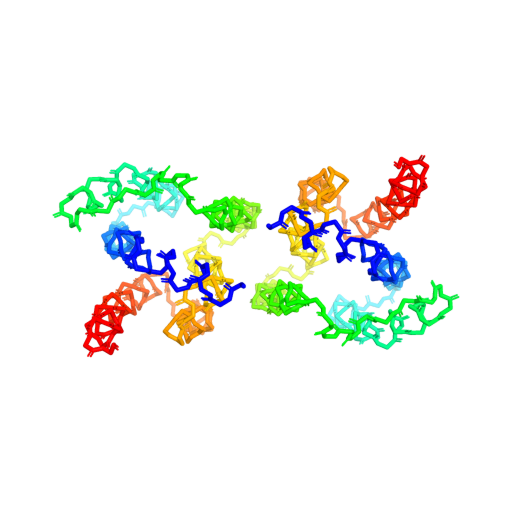TOM 1392 C CA . ASN B 1 2 ? -5.195 16.797 15.547 1 90.62 2 ASN B CA 1
ATOM 1393 C C . ASN B 1 2 ? -6.5 17.484 15.141 1 90.62 2 ASN B C 1
ATOM 1395 O O . ASN B 1 2 ? -7.484 16.812 14.82 1 90.62 2 ASN B O 1
ATOM 1399 N N . GLU B 1 3 ? -6.488 18.719 15.133 1 92.19 3 GLU B N 1
ATOM 1400 C CA . GLU B 1 3 ? -7.688 19.469 14.742 1 92.19 3 GLU B CA 1
ATOM 1401 C C . GLU B 1 3 ? -7.973 19.297 13.25 1 92.19 3 GLU B C 1
ATOM 1403 O O . GLU B 1 3 ? -9.133 19.156 12.852 1 92.19 3 GLU B O 1
ATOM 1408 N N . LEU B 1 4 ? -6.922 19.359 12.477 1 92.88 4 LEU B N 1
ATOM 1409 C CA . LEU B 1 4 ? -7.078 19.156 11.039 1 92.88 4 LEU B CA 1
ATOM 1410 C C . LEU B 1 4 ? -7.652 17.781 10.75 1 92.88 4 LEU B C 1
ATOM 1412 O O . LEU B 1 4 ? -8.516 17.625 9.875 1 92.88 4 LEU B O 1
ATOM 1416 N N . ARG B 1 5 ? -7.172 16.844 11.484 1 95 5 ARG B N 1
ATOM 1417 C CA . ARG B 1 5 ? -7.637 15.484 11.297 1 95 5 ARG B CA 1
ATOM 1418 C C . ARG B 1 5 ? -9.086 15.328 11.766 1 95 5 ARG B C 1
ATOM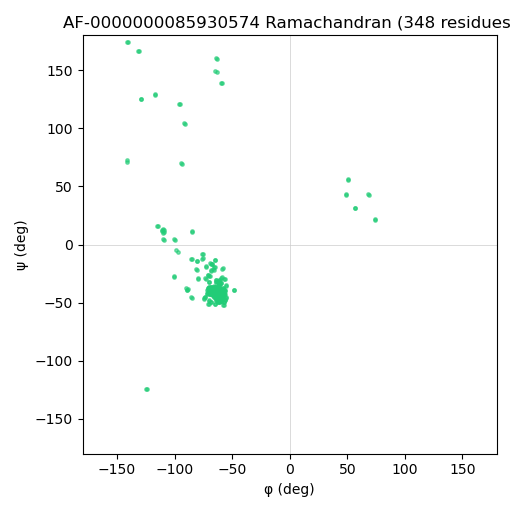 1420 O O . ARG B 1 5 ? -9.875 14.633 11.117 1 95 5 ARG B O 1
ATOM 1427 N N . LYS B 1 6 ? -9.398 15.953 12.836 1 94.81 6 LYS B N 1
ATOM 1428 C CA . LYS B 1 6 ? -10.789 15.93 13.297 1 94.81 6 LYS B CA 1
ATOM 1429 C C . LYS B 1 6 ? -11.711 16.594 12.281 1 94.81 6 LYS B C 1
ATOM 1431 O O . LYS B 1 6 ? -12.797 16.078 11.992 1 94.81 6 LYS B O 1
ATOM 1436 N N . GLU B 1 7 ? -11.289 17.672 11.773 1 94.75 7 GLU B N 1
ATOM 1437 C CA . GLU B 1 7 ? -12.078 18.422 10.812 1 94.75 7 GLU B CA 1
ATOM 1438 C C . GLU B 1 7 ? -12.344 17.609 9.547 1 94.75 7 GLU B C 1
ATOM 1440 O O . GLU B 1 7 ? -13.469 17.562 9.055 1 94.75 7 GLU B O 1
ATOM 1445 N N . ILE B 1 8 ? -11.336 16.984 9.07 1 95.19 8 ILE B N 1
ATOM 1446 C CA . ILE B 1 8 ? -11.523 16.25 7.832 1 95.19 8 ILE B CA 1
ATOM 1447 C C . ILE B 1 8 ? -12.383 15.008 8.094 1 95.19 8 ILE B C 1
ATOM 1449 O O . ILE B 1 8 ? -13.164 14.602 7.234 1 95.19 8 ILE B O 1
ATOM 1453 N N . ALA B 1 9 ? -12.203 14.367 9.234 1 95.75 9 ALA B N 1
ATOM 1454 C CA . ALA B 1 9 ? -13.031 13.219 9.602 1 95.75 9 ALA B CA 1
ATOM 1455 C C . ALA B 1 9 ? -14.516 13.586 9.586 1 95.75 9 ALA B C 1
ATOM 1457 O O . ALA B 1 9 ? -15.344 12.82 9.102 1 95.75 9 ALA B O 1
ATOM 1458 N N . ILE B 1 10 ? -14.797 14.773 10.055 1 94.25 10 ILE B N 1
ATOM 1459 C CA . ILE B 1 10 ? -16.172 15.25 10.109 1 94.25 10 ILE B CA 1
ATOM 1460 C C . ILE B 1 10 ? -16.641 15.625 8.711 1 94.25 10 ILE B C 1
ATOM 1462 O O . ILE B 1 10 ? -17.719 15.203 8.273 1 94.25 10 ILE B O 1
ATOM 1466 N N . GLN B 1 11 ? -15.828 16.344 8.023 1 94.19 11 GLN B N 1
ATOM 1467 C CA . GLN B 1 11 ? -16.188 16.859 6.707 1 94.19 11 GLN B CA 1
ATOM 1468 C C . GLN B 1 11 ? -16.438 15.727 5.723 1 94.19 11 GLN B C 1
ATOM 1470 O O . GLN B 1 11 ? -17.359 15.812 4.906 1 94.19 11 GLN B O 1
ATOM 1475 N N . GLN B 1 12 ? -15.633 14.695 5.809 1 95.12 12 GLN B N 1
ATOM 1476 C CA . GLN B 1 12 ? -15.734 13.586 4.863 1 95.12 12 GLN B CA 1
ATOM 1477 C C . GLN B 1 12 ? -16.484 12.414 5.477 1 95.12 12 GLN B C 1
ATOM 1479 O O . GLN B 1 12 ? -16.578 11.344 4.867 1 95.12 12 GLN B O 1
ATOM 1484 N N . LYS B 1 13 ? -16.984 12.625 6.66 1 96.69 13 LYS B N 1
ATOM 1485 C CA . LYS B 1 13 ? -17.672 11.57 7.391 1 96.69 13 LYS B CA 1
ATOM 1486 C C . LYS B 1 13 ? -16.859 10.281 7.395 1 96.69 13 LYS B C 1
ATOM 1488 O O . LYS B 1 13 ? -17.375 9.211 7.066 1 96.69 13 LYS B O 1
ATOM 1493 N N . LYS B 1 14 ? -15.602 10.367 7.602 1 97.31 14 LYS B N 1
ATOM 1494 C CA . LYS B 1 14 ? -14.633 9.273 7.699 1 97.31 14 LYS B CA 1
ATOM 1495 C C . LYS B 1 14 ? -14.648 8.414 6.441 1 97.31 14 LYS B C 1
ATOM 1497 O O . LYS B 1 14 ? -14.531 7.188 6.523 1 97.31 14 LYS B O 1
ATOM 1502 N N . GLY B 1 15 ? -14.938 9.062 5.32 1 96.69 15 GLY B N 1
ATOM 1503 C CA . GLY B 1 15 ? -14.891 8.336 4.062 1 96.69 15 GLY B CA 1
ATOM 1504 C C . GLY B 1 15 ? -16.062 7.387 3.881 1 96.69 15 GLY B C 1
ATOM 1505 O O . GLY B 1 15 ? -15.992 6.453 3.078 1 96.69 15 GLY B O 1
ATOM 1506 N N . LEU B 1 16 ? -17.078 7.621 4.551 1 97.69 16 LEU B N 1
ATOM 1507 C CA . LEU B 1 16 ? -18.234 6.738 4.574 1 97.69 16 LEU B CA 1
ATOM 1508 C C . LEU B 1 16 ? -18.797 6.539 3.174 1 97.69 16 LEU B C 1
ATOM 1510 O O . LEU B 1 16 ? -19.188 5.426 2.801 1 97.69 16 LEU B O 1
ATOM 1514 N N . PRO B 1 17 ? -18.859 7.543 2.293 1 97.38 17 PRO B N 1
ATOM 1515 C CA . PRO B 1 17 ? -19.359 7.324 0.934 1 97.38 17 PRO B CA 1
ATOM 1516 C C . PRO B 1 17 ? -18.594 6.234 0.19 1 97.38 17 PRO B C 1
ATOM 1518 O O . PRO B 1 17 ? -19.203 5.414 -0.503 1 97.38 17 PRO B O 1
ATOM 1521 N N . PHE B 1 18 ? -17.312 6.164 0.337 1 97.56 18 PHE B N 1
ATOM 1522 C CA . PHE B 1 18 ? -16.484 5.18 -0.344 1 97.56 18 PHE B CA 1
ATOM 1523 C C . PHE B 1 18 ? -16.719 3.783 0.22 1 97.56 18 PHE B C 1
ATOM 1525 O O . PHE B 1 18 ? -16.75 2.805 -0.527 1 97.56 18 PHE B O 1
ATOM 1532 N N . ILE B 1 19 ? -16.828 3.746 1.529 1 98.25 19 ILE B N 1
ATOM 1533 C CA . ILE B 1 19 ? -17.031 2.453 2.174 1 98.25 19 ILE B CA 1
ATOM 1534 C C . ILE B 1 19 ? -18.406 1.903 1.805 1 98.25 19 ILE B C 1
ATOM 1536 O O . ILE B 1 19 ? -18.547 0.711 1.52 1 98.25 19 ILE B O 1
ATOM 1540 N N . MET B 1 20 ? -19.406 2.711 1.801 1 98.12 20 MET B N 1
ATOM 1541 C CA . MET B 1 20 ? -20.734 2.285 1.366 1 98.12 20 MET B CA 1
ATOM 1542 C C . MET B 1 20 ? -20.703 1.813 -0.083 1 98.12 20 MET B C 1
ATOM 1544 O O . MET B 1 20 ? -21.328 0.809 -0.425 1 98.12 20 MET B O 1
ATOM 1548 N N . THR B 1 21 ? -20.016 2.545 -0.912 1 98.25 21 THR B N 1
ATOM 1549 C CA . THR B 1 21 ? -19.859 2.143 -2.305 1 98.25 21 THR B CA 1
ATOM 1550 C C . THR B 1 21 ? -19.156 0.794 -2.406 1 98.25 21 THR B C 1
ATOM 1552 O O . THR B 1 21 ? -19.516 -0.038 -3.242 1 98.25 21 THR B O 1
ATOM 1555 N N . SER B 1 22 ? -18.188 0.6 -1.567 1 97.94 22 SER B N 1
ATOM 1556 C CA . SER B 1 22 ? -17.438 -0.649 -1.597 1 97.94 22 SER B CA 1
ATOM 1557 C C . SER B 1 22 ? -18.328 -1.844 -1.295 1 97.94 22 SER B C 1
ATOM 1559 O O . SER B 1 22 ? -18.109 -2.943 -1.805 1 97.94 22 SER B O 1
ATOM 1561 N N . VAL B 1 23 ? -19.344 -1.649 -0.466 1 98.19 23 VAL B N 1
ATOM 1562 C CA . VAL B 1 23 ? -20.297 -2.715 -0.207 1 98.19 23 VAL B CA 1
ATOM 1563 C C . VAL B 1 23 ? -20.969 -3.133 -1.514 1 98.19 23 VAL B C 1
ATOM 1565 O O . VAL B 1 23 ? -21.094 -4.324 -1.804 1 98.19 23 VAL B O 1
ATOM 1568 N N . ILE B 1 24 ? -21.359 -2.201 -2.279 1 98.31 24 ILE B N 1
ATOM 1569 C CA . ILE B 1 24 ? -21.984 -2.457 -3.564 1 98.31 24 ILE B CA 1
ATOM 1570 C C . ILE B 1 24 ? -21.016 -3.168 -4.496 1 98.31 24 ILE B C 1
ATOM 1572 O O . ILE B 1 24 ? -21.375 -4.148 -5.152 1 98.31 24 ILE B O 1
ATOM 1576 N N . ILE B 1 25 ? -19.797 -2.703 -4.555 1 98.38 25 ILE B N 1
ATOM 1577 C CA . ILE B 1 25 ? -18.766 -3.26 -5.434 1 98.38 25 ILE B CA 1
ATOM 1578 C C . ILE B 1 25 ? -18.516 -4.719 -5.07 1 98.38 25 ILE B C 1
ATOM 1580 O O . ILE B 1 25 ? -18.469 -5.586 -5.945 1 98.38 25 ILE B O 1
ATOM 1584 N N . TRP B 1 26 ? -18.375 -5.004 -3.789 1 98.44 26 TRP B N 1
ATOM 1585 C CA . TRP B 1 26 ? -18.094 -6.375 -3.377 1 98.44 26 TRP B CA 1
ATOM 1586 C C . TRP B 1 26 ? -19.312 -7.27 -3.6 1 98.44 26 TRP B C 1
ATOM 1588 O O . TRP B 1 26 ? -19.172 -8.469 -3.865 1 98.44 26 TRP B O 1
ATOM 1598 N N . LEU B 1 27 ? -20.516 -6.684 -3.459 1 98.5 27 LEU B N 1
ATOM 1599 C CA . LEU B 1 27 ? -21.719 -7.434 -3.836 1 98.5 27 LEU B CA 1
ATOM 1600 C C . LEU B 1 27 ? -21.688 -7.797 -5.316 1 98.5 27 LEU B C 1
ATOM 1602 O O . LEU B 1 27 ? -22 -8.93 -5.691 1 98.5 27 LEU B O 1
ATOM 1606 N N . LEU B 1 28 ? -21.312 -6.852 -6.152 1 98.5 28 LEU B N 1
ATOM 1607 C CA . LEU B 1 28 ? -21.188 -7.109 -7.582 1 98.5 28 LEU B CA 1
ATOM 1608 C C . LEU B 1 28 ? -20.141 -8.188 -7.848 1 98.5 28 LEU B C 1
ATOM 1610 O O . LEU B 1 28 ? -20.359 -9.086 -8.664 1 98.5 28 LEU B O 1
ATOM 1614 N N . ILE B 1 29 ? -19.016 -8.117 -7.184 1 98.56 29 ILE B N 1
ATOM 1615 C CA . ILE B 1 29 ? -17.953 -9.102 -7.344 1 98.56 29 ILE B CA 1
ATOM 1616 C C . ILE B 1 29 ? -18.453 -10.484 -6.922 1 98.56 29 ILE B C 1
ATOM 1618 O O . ILE B 1 29 ? -18.172 -11.484 -7.582 1 98.56 29 ILE B O 1
ATOM 1622 N N . LEU B 1 30 ? -19.219 -10.484 -5.805 1 98.56 30 LEU B N 1
ATOM 1623 C CA . LEU B 1 30 ? -19.812 -11.734 -5.34 1 98.56 30 LEU B CA 1
ATOM 1624 C C . LEU B 1 30 ? -20.734 -12.32 -6.398 1 98.56 30 LEU B C 1
ATOM 1626 O O . LEU B 1 30 ? -20.656 -13.516 -6.703 1 98.56 30 LEU B O 1
ATOM 1630 N N . LEU B 1 31 ? -21.516 -11.539 -6.977 1 98.44 31 LEU B N 1
ATOM 1631 C CA . LEU B 1 31 ? -22.453 -11.984 -8.008 1 98.44 31 LEU B CA 1
ATOM 1632 C C . LEU B 1 31 ? -21.703 -12.484 -9.234 1 98.44 31 LEU B C 1
ATOM 1634 O O . LEU B 1 31 ? -22.062 -13.516 -9.812 1 98.44 31 LEU B O 1
ATOM 1638 N N . VAL B 1 32 ? -20.656 -11.75 -9.656 1 98.31 32 VAL B N 1
ATOM 1639 C CA . VAL B 1 32 ? -19.844 -12.156 -10.797 1 98.31 32 VAL B CA 1
ATOM 1640 C C . VAL B 1 32 ? -19.188 -13.5 -10.5 1 98.31 32 VAL B C 1
ATOM 1642 O O . VAL B 1 32 ? -19.062 -14.352 -11.391 1 98.31 32 VAL B O 1
ATOM 1645 N N . SER B 1 33 ? -18.734 -13.672 -9.266 1 97.5 33 SER B N 1
ATOM 1646 C CA . SER B 1 33 ? -17.969 -14.859 -8.891 1 97.5 33 SER B CA 1
ATOM 1647 C C . SER B 1 33 ? -18.828 -16.125 -8.961 1 97.5 33 SER B C 1
ATOM 1649 O O . SER B 1 33 ? -18.297 -17.234 -9.062 1 97.5 33 SER B O 1
ATOM 1651 N N . ILE B 1 34 ? -20.172 -15.992 -8.914 1 97.06 34 ILE B N 1
ATOM 1652 C CA . ILE B 1 34 ? -21.031 -17.172 -8.914 1 97.06 34 ILE B CA 1
ATOM 1653 C C . ILE B 1 34 ? -21.547 -17.422 -10.328 1 97.06 34 ILE B C 1
ATOM 1655 O O . ILE B 1 34 ? -22.234 -18.422 -10.578 1 97.06 34 ILE B O 1
ATOM 1659 N N . LEU B 1 35 ? -21.25 -16.562 -11.211 1 96.81 35 LEU B N 1
ATOM 1660 C CA . LEU B 1 35 ? -21.672 -16.766 -12.594 1 96.81 35 LEU B CA 1
ATOM 1661 C C . LEU B 1 35 ? -20.984 -18 -13.18 1 96.81 35 LEU B C 1
ATOM 1663 O O . LEU B 1 35 ? -19.859 -18.344 -12.805 1 96.81 35 LEU B O 1
ATOM 1667 N N . ASP B 1 36 ? -21.688 -18.641 -14.094 1 96.19 36 ASP B N 1
ATOM 1668 C CA . ASP B 1 36 ? -21.141 -19.812 -14.766 1 96.19 36 ASP B CA 1
ATOM 1669 C C . ASP B 1 36 ? -20.469 -19.438 -16.078 1 96.19 36 ASP B C 1
ATOM 1671 O O . ASP B 1 36 ? -20.969 -19.75 -17.156 1 96.19 36 ASP B O 1
ATOM 1675 N N . ILE B 1 37 ? -19.359 -18.766 -16 1 96.94 37 ILE B N 1
ATOM 1676 C CA . ILE B 1 37 ? -18.562 -18.359 -17.156 1 96.94 37 ILE B CA 1
ATOM 1677 C C . ILE B 1 37 ? -17.094 -18.719 -16.922 1 96.94 37 ILE B C 1
ATOM 1679 O O . ILE B 1 37 ? -16.734 -19.188 -15.836 1 96.94 37 ILE B O 1
ATOM 1683 N N . ASN B 1 38 ? -16.312 -18.656 -18 1 96.56 38 ASN B N 1
ATOM 1684 C CA . ASN B 1 38 ? -14.914 -19.047 -17.875 1 96.56 38 ASN B CA 1
ATOM 1685 C C . ASN B 1 38 ? -14.164 -18.125 -16.906 1 96.56 38 ASN B C 1
ATOM 1687 O O . ASN B 1 38 ? -14.578 -16.984 -16.688 1 96.56 38 ASN B O 1
ATOM 1691 N N . MET B 1 39 ? -13.062 -18.578 -16.391 1 95.69 39 MET B N 1
ATOM 1692 C CA . MET B 1 39 ? -12.305 -17.922 -15.336 1 95.69 39 MET B CA 1
ATOM 1693 C C . MET B 1 39 ? -11.75 -16.578 -15.812 1 95.69 39 MET B C 1
ATOM 1695 O O . MET B 1 39 ? -11.773 -15.594 -15.078 1 95.69 39 MET B O 1
ATOM 1699 N N . ASN B 1 40 ? -11.242 -16.469 -17.016 1 96.44 40 ASN B N 1
ATOM 1700 C CA . ASN B 1 40 ? -10.672 -15.234 -17.562 1 96.44 40 ASN B CA 1
ATOM 1701 C C . ASN B 1 40 ? -11.711 -14.125 -17.641 1 96.44 40 ASN B C 1
ATOM 1703 O O . ASN B 1 40 ? -11.445 -12.992 -17.25 1 96.44 40 ASN B O 1
ATOM 1707 N N . MET B 1 41 ? -12.82 -14.484 -18.141 1 96.88 41 MET B N 1
ATOM 1708 C CA . MET B 1 41 ? -13.906 -13.516 -18.234 1 96.88 41 MET B CA 1
ATOM 1709 C C . MET B 1 41 ? -14.383 -13.094 -16.844 1 96.88 41 MET B C 1
ATOM 1711 O O . MET B 1 41 ? -14.664 -11.914 -16.625 1 96.88 41 MET B O 1
ATOM 1715 N N . LYS B 1 42 ? -14.461 -13.992 -15.969 1 97.31 42 LYS B N 1
ATOM 1716 C CA . LYS B 1 42 ? -14.844 -13.688 -14.594 1 97.31 42 LYS B CA 1
ATOM 1717 C C . LYS B 1 42 ? -13.898 -12.656 -13.977 1 97.31 42 LYS B C 1
ATOM 1719 O O . LYS B 1 42 ? -14.344 -11.664 -13.398 1 97.31 42 LYS B O 1
ATOM 1724 N N . ASN B 1 43 ? -12.617 -12.93 -14.117 1 97.44 43 ASN B N 1
ATOM 1725 C CA . ASN B 1 43 ? -11.609 -12.039 -13.555 1 97.44 43 ASN B CA 1
ATOM 1726 C C . ASN B 1 43 ? -11.648 -10.656 -14.203 1 97.44 43 ASN B C 1
ATOM 1728 O O . ASN B 1 43 ? -11.477 -9.641 -13.531 1 97.44 43 ASN B O 1
ATOM 1732 N N . LEU B 1 44 ? -11.914 -10.648 -15.484 1 97.38 44 LEU B N 1
ATOM 1733 C CA . LEU B 1 44 ? -12.047 -9.375 -16.172 1 97.38 44 LEU B CA 1
ATOM 1734 C C . LEU B 1 44 ? -13.234 -8.586 -15.641 1 97.38 44 LEU B C 1
ATOM 1736 O O . LEU B 1 44 ? -13.117 -7.383 -15.375 1 97.38 44 LEU B O 1
ATOM 1740 N N . LEU B 1 45 ? -14.336 -9.234 -15.445 1 97.88 45 LEU B N 1
ATOM 1741 C CA . LEU B 1 45 ? -15.539 -8.586 -14.938 1 97.88 45 LEU B CA 1
ATOM 1742 C C . LEU B 1 45 ? -15.328 -8.102 -13.508 1 97.88 45 LEU B C 1
ATOM 1744 O O . LEU B 1 45 ? -15.844 -7.043 -13.125 1 97.88 45 LEU B O 1
ATOM 1748 N N . VAL B 1 46 ? -14.617 -8.875 -12.688 1 97.38 46 VAL B N 1
ATOM 1749 C CA . VAL B 1 46 ? -14.297 -8.469 -11.328 1 97.38 46 VAL B CA 1
ATOM 1750 C C . VAL B 1 46 ? -13.555 -7.133 -11.352 1 97.38 46 VAL B C 1
ATOM 1752 O O . VAL B 1 46 ? -13.883 -6.219 -10.586 1 97.38 46 VAL B O 1
ATOM 1755 N N . PHE B 1 47 ? -12.586 -6.992 -12.266 1 95.88 47 PHE B N 1
ATOM 1756 C CA . PHE B 1 47 ? -11.859 -5.734 -12.414 1 95.88 47 PHE B CA 1
ATOM 1757 C C . PHE B 1 47 ? -12.805 -4.613 -12.828 1 95.88 47 PHE B C 1
ATOM 1759 O O . PHE B 1 47 ? -12.703 -3.49 -12.328 1 95.88 47 PHE B O 1
ATOM 1766 N N . CYS B 1 48 ? -13.711 -4.902 -13.641 1 96.19 48 CYS B N 1
ATOM 1767 C CA . CYS B 1 48 ? -14.641 -3.9 -14.148 1 96.19 48 CYS B CA 1
ATOM 1768 C C . CYS B 1 48 ? -15.617 -3.459 -13.07 1 96.19 48 CYS B C 1
ATOM 1770 O O . CYS B 1 48 ? -16.125 -2.332 -13.102 1 96.19 48 CYS B O 1
ATOM 1772 N N . CYS B 1 49 ? -15.898 -4.281 -12.109 1 96.12 49 CYS B N 1
ATOM 1773 C CA . CYS B 1 49 ? -16.797 -3.953 -11.008 1 96.12 49 CYS B CA 1
ATOM 1774 C C . CYS B 1 49 ? -16.297 -2.742 -10.234 1 96.12 49 CYS B C 1
ATOM 1776 O O . CYS B 1 49 ? -17.094 -2.018 -9.625 1 96.12 49 CYS B O 1
ATOM 1778 N N . SER B 1 50 ? -15.008 -2.521 -10.211 1 93.12 50 SER B N 1
ATOM 1779 C CA . SER B 1 50 ? -14.453 -1.43 -9.414 1 93.12 50 SER B CA 1
ATOM 1780 C C . SER B 1 50 ? -14.484 -0.114 -10.188 1 93.12 50 SER B C 1
ATOM 1782 O O . SER B 1 50 ? -14.305 0.957 -9.602 1 93.12 50 SER B O 1
ATOM 1784 N N . CYS B 1 51 ? -14.727 -0.084 -11.469 1 92.38 51 CYS B N 1
ATOM 1785 C CA . CYS B 1 51 ? -14.68 1.1 -12.32 1 92.38 51 CYS B CA 1
ATOM 1786 C C . CYS B 1 51 ? -15.703 2.135 -11.867 1 92.38 51 CYS B C 1
ATOM 1788 O O . CYS B 1 51 ? -15.406 3.332 -11.836 1 92.38 51 CYS B O 1
ATOM 1790 N N . PRO B 1 52 ? -16.812 1.72 -11.43 1 94.69 52 PRO B N 1
ATOM 1791 C CA . PRO B 1 52 ? -17.812 2.717 -11.023 1 94.69 52 PRO B CA 1
ATOM 1792 C C . PRO B 1 52 ? -17.609 3.193 -9.586 1 94.69 52 PRO B C 1
ATOM 1794 O O . PRO B 1 52 ? -18.453 3.916 -9.047 1 94.69 52 PRO B O 1
ATOM 1797 N N . LEU B 1 53 ? -16.562 2.873 -8.992 1 94.44 53 LEU B N 1
ATOM 1798 C CA . LEU B 1 53 ? -16.344 3.199 -7.59 1 94.44 53 LEU B CA 1
ATOM 1799 C C . LEU B 1 53 ? -16.422 4.707 -7.363 1 94.44 53 LEU B C 1
ATOM 1801 O O . LEU B 1 53 ? -17.156 5.168 -6.48 1 94.44 53 LEU B O 1
ATOM 1805 N N . LEU B 1 54 ? -15.727 5.449 -8.266 1 93.5 54 LEU B N 1
ATOM 1806 C CA . LEU B 1 54 ? -15.641 6.891 -8.039 1 93.5 54 LEU B CA 1
ATOM 1807 C C . LEU B 1 54 ? -16.984 7.562 -8.297 1 93.5 54 LEU B C 1
ATOM 1809 O O . LEU B 1 54 ? -17.484 8.297 -7.445 1 93.5 54 LEU B O 1
ATOM 1813 N N . PRO B 1 55 ? -17.594 7.344 -9.391 1 95.69 55 PRO B N 1
ATOM 1814 C CA . PRO B 1 55 ? -18.906 7.969 -9.625 1 95.69 55 PRO B CA 1
ATOM 1815 C C . PRO B 1 55 ? -19.953 7.531 -8.609 1 95.69 55 PRO B C 1
ATOM 1817 O O . PRO B 1 55 ? -20.781 8.344 -8.18 1 95.69 55 PRO B O 1
ATOM 1820 N N . LEU B 1 56 ? -20 6.312 -8.211 1 97.5 56 LEU B N 1
ATOM 1821 C CA . LEU B 1 56 ? -20.953 5.84 -7.211 1 97.5 56 LEU B CA 1
ATOM 1822 C C . LEU B 1 56 ? -20.688 6.496 -5.859 1 97.5 56 LEU B C 1
ATOM 1824 O O . LEU B 1 56 ? -21.625 6.879 -5.156 1 97.5 56 LEU B O 1
ATOM 1828 N N . SER B 1 57 ? -19.406 6.578 -5.48 1 96.94 57 SER B N 1
ATOM 1829 C CA . SER B 1 57 ? -19.078 7.242 -4.227 1 96.94 57 SER B CA 1
ATOM 1830 C C . SER B 1 57 ? -19.484 8.711 -4.25 1 96.94 57 SER B C 1
ATOM 1832 O O . SER B 1 57 ? -19.891 9.258 -3.225 1 96.94 57 SER B O 1
ATOM 1834 N N . TRP B 1 58 ? -19.312 9.305 -5.418 1 96.38 58 TRP B N 1
ATOM 1835 C CA . TRP B 1 58 ? -19.719 10.703 -5.578 1 96.38 58 TRP B CA 1
ATOM 1836 C C . TRP B 1 58 ? -21.219 10.867 -5.387 1 96.38 58 TRP B C 1
ATOM 1838 O O . TRP B 1 58 ? -21.672 11.781 -4.688 1 96.38 58 TRP B O 1
ATOM 1848 N N . ILE B 1 59 ? -22 10.062 -5.977 1 97.94 59 ILE B N 1
ATOM 1849 C CA . ILE B 1 59 ? -23.453 10.094 -5.855 1 97.94 59 ILE B CA 1
ATOM 1850 C C . ILE B 1 59 ? -23.859 9.875 -4.398 1 97.94 59 ILE B C 1
ATOM 1852 O O . ILE B 1 59 ? -24.672 10.633 -3.85 1 97.94 59 ILE B O 1
ATOM 1856 N N . ILE B 1 60 ? -23.266 8.898 -3.719 1 97.62 6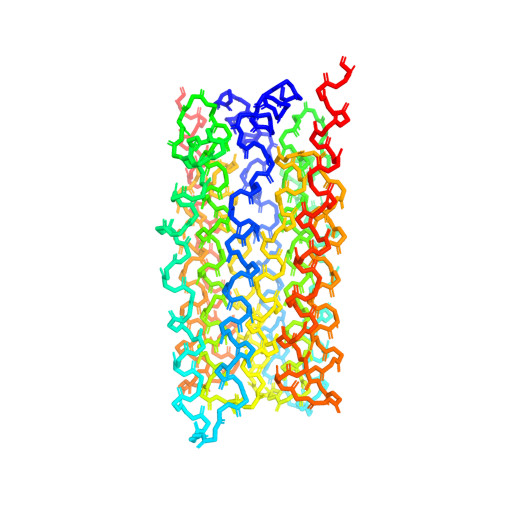0 ILE B N 1
ATOM 1857 C CA . ILE B 1 60 ? -23.562 8.602 -2.324 1 97.62 60 ILE B CA 1
ATOM 1858 C C . ILE B 1 60 ? -23.125 9.766 -1.439 1 97.62 60 ILE B C 1
ATOM 1860 O O . ILE B 1 60 ? -23.812 10.133 -0.487 1 97.62 60 ILE B O 1
ATOM 1864 N N . GLY B 1 61 ? -21.969 10.289 -1.775 1 96.94 61 GLY B N 1
ATOM 1865 C CA . GLY B 1 61 ? -21.5 11.469 -1.063 1 96.94 61 GLY B CA 1
ATOM 1866 C C . GLY B 1 61 ? -22.484 12.617 -1.095 1 96.94 61 GLY B C 1
ATOM 1867 O O . GLY B 1 61 ? -22.781 13.211 -0.059 1 96.94 61 GLY B O 1
ATOM 1868 N N . LYS B 1 62 ? -23.016 12.859 -2.242 1 96.5 62 LYS B N 1
ATOM 1869 C CA . LYS B 1 62 ? -24.016 13.914 -2.387 1 96.5 62 LYS B CA 1
ATOM 1870 C 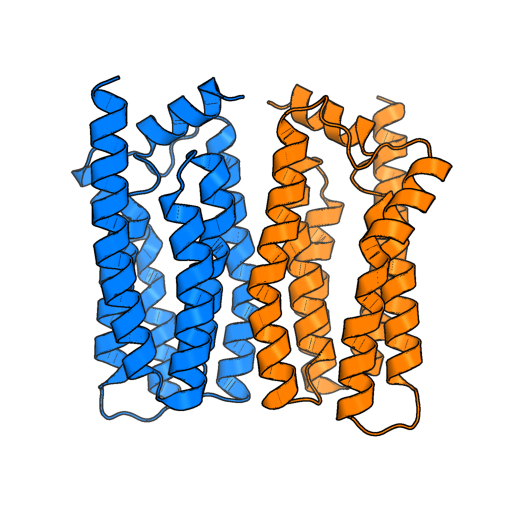C . LYS B 1 62 ? -25.25 13.609 -1.551 1 96.5 62 LYS B C 1
ATOM 1872 O O . LYS B 1 62 ? -25.812 14.508 -0.927 1 96.5 62 LYS B O 1
ATOM 1877 N N . LEU B 1 63 ? -25.672 12.453 -1.541 1 97 63 LEU B N 1
ATOM 1878 C CA . LEU B 1 63 ? -26.875 12.031 -0.816 1 97 63 LEU B CA 1
ATOM 1879 C C . LEU B 1 63 ? -26.703 12.258 0.683 1 97 63 LEU B C 1
ATOM 1881 O O . LEU B 1 63 ? -27.656 12.602 1.375 1 97 63 LEU B O 1
ATOM 1885 N N . ILE B 1 64 ? -25.469 12.133 1.151 1 95.88 64 ILE B N 1
ATOM 1886 C CA . ILE B 1 64 ? -25.281 12.273 2.592 1 95.88 64 ILE B CA 1
ATOM 1887 C C . ILE B 1 64 ? -24.547 13.578 2.889 1 95.88 64 ILE B C 1
ATOM 1889 O O . ILE B 1 64 ? -23.953 13.734 3.963 1 95.88 64 ILE B O 1
ATOM 1893 N N . LYS B 1 65 ? -24.453 14.445 1.85 1 95.38 65 LYS B N 1
ATOM 1894 C CA . LYS B 1 65 ? -23.984 15.828 1.968 1 95.38 65 LYS B CA 1
ATOM 1895 C C . LYS B 1 65 ? -22.5 15.875 2.295 1 95.38 65 LYS B C 1
ATOM 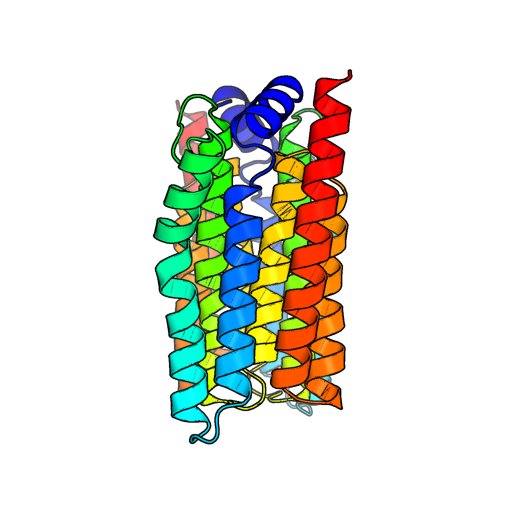1897 O O . LYS B 1 65 ? -22.078 16.594 3.211 1 95.38 65 LYS B O 1
ATOM 1902 N N . VAL B 1 66 ? -21.844 15.031 1.607 1 95.19 66 VAL B N 1
ATOM 1903 C CA . VAL B 1 66 ? -20.375 15.031 1.685 1 95.19 66 VAL B CA 1
ATOM 1904 C C . VAL B 1 66 ? -19.797 15.367 0.317 1 95.19 66 VAL B C 1
ATOM 1906 O O . VAL B 1 66 ? -20.156 14.766 -0.692 1 95.19 66 VAL B O 1
ATOM 1909 N N . ASP B 1 67 ? -18.906 16.312 0.289 1 92.88 67 ASP B N 1
ATOM 1910 C CA . ASP B 1 67 ? -18.109 16.594 -0.906 1 92.88 67 ASP B CA 1
ATOM 1911 C C . ASP B 1 67 ? -16.812 15.805 -0.886 1 92.88 67 ASP B C 1
ATOM 1913 O O . ASP B 1 67 ? -15.844 16.203 -0.237 1 92.88 67 ASP B O 1
ATOM 1917 N N . ILE B 1 68 ? -16.75 14.789 -1.631 1 89.62 68 ILE B N 1
ATOM 1918 C CA . ILE B 1 68 ? -15.617 13.875 -1.574 1 89.62 68 ILE B CA 1
ATOM 1919 C C . ILE B 1 68 ? -14.414 14.508 -2.27 1 89.62 68 ILE B C 1
ATOM 1921 O O . ILE B 1 68 ? -13.289 14.023 -2.145 1 89.62 68 ILE B O 1
ATOM 1925 N N . PHE B 1 69 ? -14.594 15.648 -2.945 1 86.06 69 PHE B N 1
ATOM 1926 C CA . PHE B 1 69 ? -13.516 16.328 -3.664 1 86.06 69 PHE B CA 1
ATOM 1927 C C . PHE B 1 69 ? -13.148 17.641 -2.979 1 86.06 69 PHE B C 1
ATOM 1929 O O . PHE B 1 69 ? -12.414 18.453 -3.541 1 86.06 69 PHE B O 1
ATOM 1936 N N . SER B 1 70 ? -13.617 17.812 -1.812 1 87.25 70 SER B N 1
ATOM 1937 C CA . SER B 1 70 ? -13.352 19.062 -1.11 1 87.25 70 SER B CA 1
ATOM 1938 C C . SER B 1 70 ? -11.859 19.297 -0.93 1 87.25 70 SER B C 1
ATOM 1940 O O . SER B 1 70 ? -11.117 18.359 -0.587 1 87.25 70 SER B O 1
ATOM 1942 N N . LYS B 1 71 ? -11.359 20.484 -1.097 1 84.81 71 LYS B N 1
ATOM 1943 C CA . LYS B 1 71 ? -9.961 20.859 -0.928 1 84.81 71 LYS B CA 1
ATOM 1944 C C . LYS B 1 71 ? -9.789 21.828 0.241 1 84.81 71 LYS B C 1
ATOM 1946 O O . LYS B 1 71 ? -8.766 22.516 0.346 1 84.81 71 LYS B O 1
ATOM 1951 N N . GLU B 1 72 ? -10.789 21.891 1.047 1 88.38 72 GLU B N 1
ATOM 1952 C CA . GLU B 1 72 ? -10.758 22.844 2.16 1 88.38 72 GLU B CA 1
ATOM 1953 C C . GLU B 1 72 ? -9.711 22.438 3.193 1 88.38 72 GLU B C 1
ATOM 1955 O O . GLU B 1 72 ? -9.016 23.297 3.74 1 88.38 72 GLU B O 1
ATOM 1960 N N . ASN B 1 73 ? -9.672 21.203 3.416 1 92.81 73 ASN B N 1
ATOM 1961 C CA . ASN B 1 73 ? -8.695 20.656 4.352 1 92.81 73 ASN B CA 1
ATOM 1962 C C . ASN B 1 73 ? -7.453 20.141 3.633 1 92.81 73 ASN B C 1
ATOM 1964 O O . ASN B 1 73 ? -7.551 19.312 2.729 1 92.81 73 ASN B O 1
ATOM 1968 N N . PRO B 1 74 ? -6.328 20.672 3.963 1 90.12 74 PRO B N 1
ATOM 1969 C CA . PRO B 1 74 ? -5.105 20.281 3.252 1 90.12 74 PRO B CA 1
ATOM 1970 C C . PRO B 1 74 ? -4.82 18.781 3.336 1 90.12 74 PRO B C 1
ATOM 1972 O O . PRO B 1 74 ? -4.102 18.234 2.494 1 90.12 74 PRO B O 1
ATOM 1975 N N . LEU B 1 75 ? -5.387 18.062 4.301 1 93.38 75 LEU B N 1
ATOM 1976 C CA . LEU B 1 75 ? -5.184 16.625 4.449 1 93.38 75 LEU B CA 1
ATOM 1977 C C . LEU B 1 75 ? -5.996 15.852 3.416 1 93.38 75 LEU B C 1
ATOM 1979 O O . LEU B 1 75 ? -5.812 14.641 3.248 1 93.38 75 LEU B O 1
ATOM 1983 N N . GLY B 1 76 ? -6.898 16.531 2.756 1 91.62 76 GLY B N 1
ATOM 1984 C CA . GLY B 1 76 ? -7.641 15.906 1.678 1 91.62 76 GLY B CA 1
ATOM 1985 C C . GLY B 1 76 ? -6.746 15.312 0.604 1 91.62 76 GLY B C 1
ATOM 1986 O O . GLY B 1 76 ? -7.039 14.25 0.06 1 91.62 76 GLY B O 1
ATOM 1987 N N . GLN B 1 77 ? -5.672 15.914 0.328 1 92.56 77 GLN B N 1
ATOM 1988 C CA . GLN B 1 77 ? -4.707 15.438 -0.658 1 92.56 77 GLN B CA 1
ATOM 1989 C C . GLN B 1 77 ? -4.094 14.109 -0.231 1 92.56 77 GLN B C 1
ATOM 1991 O O . GLN B 1 77 ? -3.803 13.25 -1.071 1 92.56 77 GLN B O 1
ATOM 1996 N N . LEU B 1 78 ? -3.979 13.977 1.049 1 94 78 LEU B N 1
ATOM 1997 C CA . LEU B 1 78 ? -3.404 12.742 1.577 1 94 78 LEU B CA 1
ATOM 1998 C C . LEU B 1 78 ? -4.309 11.547 1.279 1 94 78 LEU B C 1
ATOM 2000 O O . LEU B 1 78 ? -3.826 10.477 0.902 1 94 78 LEU B O 1
ATOM 2004 N N . GLY B 1 79 ? -5.586 11.703 1.426 1 93.31 79 GLY B N 1
ATOM 2005 C CA . GLY B 1 79 ? -6.516 10.648 1.067 1 93.31 79 GLY B CA 1
ATOM 2006 C C . GLY B 1 79 ? -6.391 10.203 -0.379 1 93.31 79 GLY B C 1
ATOM 2007 O O . GLY B 1 79 ? -6.445 9.008 -0.676 1 93.31 79 GLY B O 1
ATOM 2008 N N . PHE B 1 80 ? -6.242 11.156 -1.19 1 92.81 80 PHE B N 1
ATOM 2009 C CA . PHE B 1 80 ? -6.062 10.867 -2.609 1 92.81 80 PHE B CA 1
ATOM 2010 C C . PHE B 1 80 ? -4.766 10.102 -2.85 1 92.81 80 PHE B C 1
ATOM 2012 O O . PHE B 1 80 ? -4.734 9.164 -3.643 1 92.81 80 PHE B O 1
ATOM 2019 N N . ILE B 1 81 ? -3.744 10.445 -2.215 1 95.56 81 ILE B N 1
ATOM 2020 C CA . ILE B 1 81 ? -2.453 9.773 -2.328 1 95.56 81 ILE B CA 1
ATOM 2021 C C . ILE B 1 81 ? -2.59 8.312 -1.899 1 95.56 81 ILE B C 1
ATOM 2023 O O . ILE B 1 81 ? -2.039 7.418 -2.543 1 95.56 81 ILE B O 1
ATOM 2027 N N . PHE B 1 82 ? -3.34 8.078 -0.834 1 97 82 PHE B N 1
ATOM 2028 C CA . PHE B 1 82 ? -3.566 6.715 -0.366 1 97 82 PHE B CA 1
ATOM 2029 C C . PHE B 1 82 ? -4.27 5.883 -1.434 1 97 82 PHE B C 1
ATOM 2031 O O . PHE B 1 82 ? -3.9 4.734 -1.674 1 97 82 PHE B O 1
ATOM 2038 N N . THR B 1 83 ? -5.238 6.508 -2.061 1 94.25 83 THR B N 1
ATOM 2039 C CA . THR B 1 83 ? -5.984 5.836 -3.117 1 94.25 83 THR B CA 1
ATOM 2040 C C . THR B 1 83 ? -5.082 5.539 -4.309 1 94.25 83 THR B C 1
ATOM 2042 O O . THR B 1 83 ? -5.105 4.43 -4.855 1 94.25 83 THR B O 1
ATOM 2045 N N . LEU B 1 84 ? -4.324 6.473 -4.676 1 95.06 84 LEU B N 1
ATOM 2046 C CA . LEU B 1 84 ? -3.416 6.297 -5.805 1 95.06 84 LEU B CA 1
ATOM 2047 C C . LEU B 1 84 ? -2.367 5.23 -5.496 1 95.06 84 LEU B C 1
ATOM 2049 O O . LEU B 1 84 ? -1.941 4.496 -6.387 1 95.06 84 LEU B O 1
ATOM 2053 N N . ASN B 1 85 ? -1.938 5.223 -4.254 1 97.38 85 ASN B N 1
ATOM 2054 C CA . ASN B 1 85 ? -0.965 4.207 -3.863 1 97.38 85 ASN B CA 1
ATOM 2055 C C . ASN B 1 85 ? -1.5 2.797 -4.102 1 97.38 85 ASN B C 1
ATOM 2057 O O . ASN B 1 85 ? -0.756 1.907 -4.52 1 97.38 85 ASN B O 1
ATOM 2061 N N . GLN B 1 86 ? -2.746 2.615 -3.832 1 96.12 86 GLN B N 1
ATOM 2062 C CA . GLN B 1 86 ? -3.379 1.319 -4.051 1 96.12 86 GLN B CA 1
ATOM 2063 C C . GLN B 1 86 ? -3.289 0.906 -5.52 1 96.12 86 GLN B C 1
ATOM 2065 O O . GLN B 1 86 ? -3.148 -0.279 -5.828 1 96.12 86 GLN B O 1
ATOM 2070 N N . MET B 1 87 ? -3.328 1.831 -6.449 1 96.5 87 MET B N 1
ATOM 2071 C CA . MET B 1 87 ? -3.279 1.541 -7.879 1 96.5 87 MET B CA 1
ATOM 2072 C C . MET B 1 87 ? -1.943 0.91 -8.258 1 96.5 87 MET B C 1
ATOM 2074 O O . MET B 1 87 ? -1.881 0.08 -9.164 1 96.5 87 MET B O 1
ATOM 2078 N N . ILE B 1 88 ? -0.935 1.264 -7.562 1 97.88 88 ILE B N 1
ATOM 2079 C CA . ILE B 1 88 ? 0.376 0.681 -7.824 1 97.88 88 ILE B CA 1
ATOM 2080 C C . ILE B 1 88 ? 0.381 -0.788 -7.41 1 97.88 88 ILE B C 1
ATOM 2082 O O . ILE B 1 88 ? 0.894 -1.644 -8.133 1 97.88 88 ILE B O 1
ATOM 2086 N N . TYR B 1 89 ? -0.273 -1.08 -6.324 1 98.44 89 TYR B N 1
ATOM 2087 C CA . TYR B 1 89 ? -0.33 -2.453 -5.836 1 98.44 89 TYR B CA 1
ATOM 2088 C C . TYR B 1 89 ? -1.238 -3.307 -6.711 1 98.44 89 TYR B C 1
ATOM 2090 O O . TYR B 1 89 ? -1.134 -4.535 -6.715 1 98.44 89 TYR B O 1
ATOM 2098 N N . LEU B 1 90 ? -2.145 -2.643 -7.52 1 97.56 90 LEU B N 1
ATOM 2099 C CA . LEU B 1 90 ? -3.029 -3.396 -8.398 1 97.56 90 LEU B CA 1
ATOM 2100 C C . LEU B 1 90 ? -2.238 -4.078 -9.508 1 97.56 90 LEU B C 1
ATOM 2102 O O . LEU B 1 90 ? -2.729 -5.02 -10.141 1 97.56 90 LEU B O 1
ATOM 2106 N N . LEU B 1 91 ? -1.062 -3.674 -9.742 1 98.25 91 LEU B N 1
ATOM 2107 C CA . LEU B 1 91 ? -0.193 -4.352 -10.695 1 98.25 91 LEU B CA 1
ATOM 2108 C C . LEU B 1 91 ? 0.06 -5.793 -10.273 1 98.25 91 LEU B C 1
ATOM 2110 O O . LEU B 1 91 ? 0.201 -6.68 -11.117 1 98.25 91 LEU B O 1
ATOM 2114 N N . ILE B 1 92 ? 0.112 -6 -8.977 1 98.75 92 ILE B N 1
ATOM 2115 C CA . ILE B 1 92 ? 0.306 -7.352 -8.461 1 98.75 92 ILE B CA 1
ATOM 2116 C C . ILE B 1 92 ? -0.925 -8.203 -8.766 1 98.75 92 ILE B C 1
ATOM 2118 O O . ILE B 1 92 ? -0.802 -9.359 -9.172 1 98.75 92 ILE B O 1
ATOM 2122 N N . VAL B 1 93 ? -2.119 -7.594 -8.625 1 98.44 93 VAL B N 1
ATOM 2123 C CA . VAL B 1 93 ? -3.365 -8.297 -8.906 1 98.44 93 VAL B CA 1
ATOM 2124 C C . VAL B 1 93 ? -3.43 -8.656 -10.383 1 98.44 93 VAL B C 1
ATOM 2126 O O . VAL B 1 93 ? -3.848 -9.766 -10.742 1 98.44 93 VAL B O 1
ATOM 2129 N N . MET B 1 94 ? -2.996 -7.754 -11.188 1 97.31 94 MET B N 1
ATOM 2130 C CA . MET B 1 94 ? -2.984 -8.008 -12.625 1 97.31 94 MET B CA 1
ATOM 2131 C C . MET B 1 94 ? -2.049 -9.164 -12.969 1 97.31 94 MET B C 1
ATOM 2133 O O . MET B 1 94 ? -2.365 -9.992 -13.82 1 97.31 94 MET B O 1
ATOM 2137 N N . TRP B 1 95 ? -0.962 -9.203 -12.391 1 98.38 95 TRP B N 1
ATOM 2138 C CA . TRP B 1 95 ? -0.046 -10.312 -12.609 1 98.38 95 TRP B CA 1
ATOM 2139 C C . TRP B 1 95 ? -0.665 -11.625 -12.141 1 98.38 95 TRP B C 1
ATOM 2141 O O . TRP B 1 95 ? -0.562 -12.648 -12.82 1 98.38 95 TRP B O 1
ATOM 2151 N N . VAL B 1 96 ? -1.289 -11.602 -10.984 1 98.44 96 VAL B N 1
ATOM 2152 C CA . VAL B 1 96 ? -1.905 -12.812 -10.445 1 98.44 96 VAL B CA 1
ATOM 2153 C C . VAL B 1 96 ? -2.99 -13.312 -11.398 1 98.44 96 VAL B C 1
ATOM 2155 O O . VAL B 1 96 ? -3.17 -14.516 -11.57 1 98.44 96 VAL B O 1
ATOM 2158 N N . PHE B 1 97 ? -3.697 -12.352 -11.977 1 97.62 97 PHE B N 1
ATOM 2159 C CA . PHE B 1 97 ? -4.699 -12.664 -12.992 1 97.62 97 PHE B CA 1
ATOM 2160 C C . PHE B 1 97 ? -4.129 -13.609 -14.039 1 97.62 97 PHE B C 1
ATOM 2162 O O . PHE B 1 97 ? -4.812 -14.531 -14.492 1 97.62 97 PHE B O 1
ATOM 2169 N N . SER B 1 98 ? -2.955 -13.445 -14.422 1 96.44 98 SER B N 1
ATOM 2170 C CA . SER B 1 98 ? -2.299 -14.266 -15.438 1 96.44 98 SER B CA 1
ATOM 2171 C C . SER B 1 98 ? -1.622 -15.484 -14.82 1 96.44 98 SER B C 1
ATOM 2173 O O . SER B 1 98 ? -1.746 -16.594 -15.336 1 96.44 98 SER B O 1
ATOM 2175 N N . ALA B 1 99 ? -1.024 -15.438 -13.703 1 97.25 99 ALA B N 1
ATOM 2176 C CA . ALA B 1 99 ? -0.17 -16.469 -13.125 1 97.25 99 ALA B CA 1
ATOM 2177 C C . ALA B 1 99 ? -0.997 -17.5 -12.359 1 97.25 99 ALA B C 1
ATOM 2179 O O . ALA B 1 99 ? -0.725 -18.703 -12.438 1 97.25 99 ALA B O 1
ATOM 2180 N N . VAL B 1 100 ? -1.934 -17.031 -11.57 1 97.94 100 VAL B N 1
ATOM 2181 C CA . VAL B 1 100 ? -2.795 -17.906 -10.781 1 97.94 100 VAL B CA 1
ATOM 2182 C C . VAL B 1 100 ? -4.219 -17.344 -10.766 1 97.94 100 VAL B C 1
ATOM 2184 O O . VAL B 1 100 ? -4.719 -16.938 -9.711 1 97.94 100 VAL B O 1
ATOM 2187 N N . PRO B 1 101 ? -4.914 -17.438 -11.836 1 97.62 101 PRO B N 1
ATOM 2188 C CA . PRO B 1 101 ? -6.195 -16.75 -12.008 1 97.62 101 PRO B CA 1
ATOM 2189 C C . PRO B 1 101 ? -7.211 -17.109 -10.93 1 97.62 101 PRO B C 1
ATOM 2191 O O . PRO B 1 101 ? -8.047 -16.281 -10.555 1 97.62 101 PRO B O 1
ATOM 2194 N N . GLU B 1 102 ? -7.156 -18.266 -10.391 1 97.69 102 GLU B N 1
ATOM 2195 C CA . GLU B 1 102 ? -8.125 -18.734 -9.398 1 97.69 102 GLU B CA 1
ATOM 2196 C C . GLU B 1 102 ? -7.977 -17.969 -8.086 1 97.69 102 GLU B C 1
ATOM 2198 O O . GLU B 1 102 ? -8.859 -18.016 -7.227 1 97.69 102 GLU B O 1
ATOM 2203 N N . LYS B 1 103 ? -6.836 -17.281 -7.914 1 98.5 103 LYS B N 1
ATOM 2204 C CA . LYS B 1 103 ? -6.574 -16.594 -6.656 1 98.5 103 LYS B CA 1
ATOM 2205 C C . LYS B 1 103 ? -6.645 -15.086 -6.828 1 98.5 103 LYS B C 1
ATOM 2207 O O . LYS B 1 103 ? -6.285 -14.328 -5.922 1 98.5 103 LYS B O 1
ATOM 2212 N N . MET B 1 104 ? -7.098 -14.617 -7.953 1 98.5 104 MET B N 1
ATOM 2213 C CA . MET B 1 104 ? -7.098 -13.188 -8.234 1 98.5 104 MET B CA 1
ATOM 2214 C C . MET B 1 104 ? -8.008 -12.438 -7.262 1 98.5 104 MET B C 1
ATOM 2216 O O . MET B 1 104 ? -7.637 -11.391 -6.734 1 98.5 104 MET B O 1
ATOM 2220 N N . ILE B 1 105 ? -9.18 -13 -7.012 1 98.69 105 ILE B N 1
ATOM 2221 C CA . ILE B 1 105 ? -10.117 -12.336 -6.113 1 98.69 105 ILE B CA 1
ATOM 2222 C C . ILE B 1 105 ? -9.508 -12.242 -4.715 1 98.69 105 ILE B C 1
ATOM 2224 O O . ILE B 1 105 ? -9.695 -11.242 -4.02 1 98.69 105 ILE B O 1
ATOM 2228 N N . MET B 1 106 ? -8.828 -13.273 -4.285 1 98.81 106 MET B N 1
ATOM 2229 C CA . MET B 1 106 ? -8.156 -13.273 -2.988 1 98.81 106 MET B CA 1
ATOM 2230 C C . MET B 1 106 ? -7.164 -12.125 -2.881 1 98.81 106 MET B C 1
ATOM 2232 O O . MET B 1 106 ? -7.234 -11.32 -1.946 1 98.81 106 MET B O 1
ATOM 2236 N N . VAL B 1 107 ? -6.277 -12 -3.865 1 98.81 107 VAL B N 1
ATOM 2237 C CA . VAL B 1 107 ? -5.242 -10.969 -3.832 1 98.81 107 VAL B CA 1
ATOM 2238 C C . VAL B 1 107 ? -5.875 -9.594 -4.027 1 98.81 107 VAL B C 1
ATOM 2240 O O . VAL B 1 107 ? -5.434 -8.609 -3.424 1 98.81 107 VAL B O 1
ATOM 2243 N N . TYR B 1 108 ? -6.895 -9.523 -4.859 1 98.75 108 TYR B N 1
ATOM 2244 C CA . TYR B 1 108 ? -7.656 -8.297 -5.059 1 98.75 108 TYR B CA 1
ATOM 2245 C C . TYR B 1 108 ? -8.211 -7.781 -3.736 1 98.75 108 TYR B C 1
ATOM 2247 O O . TYR B 1 108 ? -8.055 -6.602 -3.408 1 98.75 108 TYR B O 1
ATOM 2255 N N . ALA B 1 109 ? -8.812 -8.648 -2.971 1 98.75 109 ALA B N 1
ATOM 2256 C CA . ALA B 1 109 ? -9.367 -8.289 -1.671 1 98.75 109 ALA B CA 1
ATOM 2257 C C . ALA B 1 109 ? -8.273 -7.855 -0.703 1 98.75 109 ALA B C 1
ATOM 2259 O O . ALA B 1 109 ? -8.469 -6.934 0.089 1 98.75 109 ALA B O 1
ATOM 2260 N N . MET B 1 110 ? -7.152 -8.508 -0.765 1 98.88 110 MET B N 1
ATOM 2261 C CA . MET B 1 110 ? -6.043 -8.156 0.116 1 98.88 110 MET B CA 1
ATOM 2262 C C . MET B 1 110 ? -5.562 -6.738 -0.158 1 98.88 110 MET B C 1
ATOM 2264 O O . MET B 1 110 ? -5.344 -5.961 0.773 1 98.88 110 MET B O 1
ATOM 2268 N N . VAL B 1 111 ? -5.434 -6.402 -1.422 1 98.62 111 VAL B N 1
ATOM 2269 C CA . VAL B 1 111 ? -4.969 -5.074 -1.802 1 98.62 111 VAL B CA 1
ATOM 2270 C C . VAL B 1 111 ? -5.996 -4.023 -1.376 1 98.62 111 VAL B C 1
ATOM 2272 O O . VAL B 1 111 ? -5.641 -3.008 -0.774 1 98.62 111 VAL B O 1
ATOM 2275 N N . PHE B 1 112 ? -7.246 -4.309 -1.603 1 97.62 112 PHE B N 1
ATOM 2276 C CA . PHE B 1 112 ? -8.32 -3.387 -1.261 1 97.62 112 PHE B CA 1
ATOM 2277 C C . PHE B 1 112 ? -8.406 -3.186 0.248 1 97.62 112 PHE B C 1
ATOM 2279 O O . PHE B 1 112 ? -8.656 -2.072 0.718 1 97.62 112 PHE B O 1
ATOM 2286 N N . GLY B 1 113 ? -8.211 -4.219 0.982 1 98.31 113 GLY B N 1
ATOM 2287 C CA . GLY B 1 113 ? -8.234 -4.109 2.432 1 98.31 113 GLY B CA 1
ATOM 2288 C C . GLY B 1 113 ? -7.043 -3.35 2.99 1 98.31 113 GLY B C 1
ATOM 2289 O O . GLY B 1 113 ? -7.211 -2.439 3.803 1 98.31 113 GLY B O 1
ATOM 2290 N N . ALA B 1 114 ? -5.871 -3.686 2.537 1 98.56 114 ALA B N 1
ATOM 2291 C CA . ALA B 1 114 ? -4.629 -3.121 3.061 1 98.56 114 ALA B CA 1
ATOM 2292 C C . ALA B 1 114 ? -4.578 -1.612 2.84 1 98.56 114 ALA B C 1
ATOM 2294 O O . ALA B 1 114 ? -4.074 -0.872 3.686 1 98.56 114 ALA B O 1
ATOM 2295 N N . HIS B 1 115 ? -5.078 -1.124 1.732 1 98 115 HIS B N 1
ATOM 2296 C CA . HIS B 1 115 ? -4.977 0.286 1.376 1 98 115 HIS B CA 1
ATOM 2297 C C . HIS B 1 115 ? -5.75 1.16 2.357 1 98 115 HIS B C 1
ATOM 2299 O O . HIS B 1 115 ? -5.531 2.373 2.422 1 98 115 HIS B O 1
ATOM 2305 N N . LEU B 1 116 ? -6.605 0.575 3.209 1 98.5 116 LEU B N 1
ATOM 2306 C CA . LEU B 1 116 ? -7.438 1.31 4.152 1 98.5 116 LEU B CA 1
ATOM 2307 C C . LEU B 1 116 ? -6.641 1.706 5.391 1 98.5 116 LEU B C 1
ATOM 2309 O O . LEU B 1 116 ? -7.059 2.582 6.152 1 98.5 116 LEU B O 1
ATOM 2313 N N . PHE B 1 117 ? -5.52 1.165 5.609 1 98.75 117 PHE B N 1
ATOM 2314 C CA . PHE B 1 117 ? -4.809 1.292 6.875 1 98.75 117 PHE B CA 1
ATOM 2315 C C . PHE B 1 117 ? -4.414 2.742 7.133 1 98.75 117 PHE B C 1
ATOM 2317 O O . PHE B 1 117 ? -4.648 3.27 8.219 1 98.75 117 PHE B O 1
ATOM 2324 N N . PRO B 1 118 ? -3.828 3.428 6.152 1 98.25 118 PRO B N 1
ATOM 2325 C CA . PRO B 1 118 ? -3.402 4.801 6.445 1 98.25 118 PRO B CA 1
ATOM 2326 C C . PRO B 1 118 ? -4.578 5.73 6.742 1 98.25 118 PRO B C 1
ATOM 2328 O O . PRO B 1 118 ? -4.398 6.766 7.387 1 98.25 118 PRO B O 1
ATOM 2331 N N . TYR B 1 119 ? -5.75 5.34 6.324 1 98.19 119 TYR B N 1
ATOM 2332 C CA . TYR B 1 119 ? -6.926 6.152 6.621 1 98.19 119 TYR B CA 1
ATOM 2333 C C . TYR B 1 119 ? -7.25 6.125 8.109 1 98.19 119 TYR B C 1
ATOM 2335 O O . TYR B 1 119 ? -7.98 6.98 8.609 1 98.19 119 TYR B O 1
ATOM 2343 N N . SER B 1 120 ? -6.762 5.051 8.805 1 97.94 120 SER B N 1
ATOM 2344 C CA . SER B 1 120 ? -6.949 5.012 10.25 1 97.94 120 SER B CA 1
ATOM 2345 C C . SER B 1 120 ? -6.332 6.23 10.922 1 97.94 120 SER B C 1
ATOM 2347 O O . SER B 1 120 ? -6.879 6.75 11.898 1 97.94 120 SER B O 1
ATOM 2349 N N . TRP B 1 121 ? -5.207 6.648 10.406 1 97.06 121 TRP B N 1
ATOM 2350 C CA . TRP B 1 121 ? -4.555 7.855 10.906 1 97.06 121 TRP B CA 1
ATOM 2351 C C . TRP B 1 121 ? -5.305 9.102 10.445 1 97.06 121 TRP B C 1
ATOM 2353 O O . TRP B 1 121 ? -5.551 10.016 11.234 1 97.06 121 TRP B O 1
ATOM 2363 N N . LEU B 1 122 ? -5.676 9.125 9.172 1 96.94 122 LEU B N 1
ATOM 2364 C CA . LEU B 1 122 ? -6.312 10.289 8.57 1 96.94 122 LEU B CA 1
ATOM 2365 C C . LEU B 1 122 ? -7.617 10.625 9.289 1 96.94 122 LEU B C 1
ATOM 2367 O O . LEU B 1 122 ? -7.871 11.789 9.609 1 96.94 122 LEU B O 1
ATOM 2371 N N . TYR B 1 123 ? -8.359 9.594 9.648 1 97.12 123 TYR B N 1
ATOM 2372 C CA . TYR B 1 123 ? -9.703 9.789 10.172 1 97.12 123 TYR B CA 1
ATOM 2373 C C . TYR B 1 123 ? -9.766 9.469 11.664 1 97.12 123 TYR B C 1
ATOM 2375 O O . TYR B 1 123 ? -10.844 9.422 12.25 1 97.12 123 TYR B O 1
ATOM 2383 N N . LYS B 1 124 ? -8.625 9.164 12.234 1 95.75 124 LYS B N 1
ATOM 2384 C CA . LYS B 1 124 ? -8.578 8.797 13.648 1 95.75 124 LYS B CA 1
ATOM 2385 C C . LYS B 1 124 ? -9.602 7.707 13.969 1 95.75 124 LYS B C 1
ATOM 2387 O O . LYS B 1 124 ? -10.406 7.859 14.891 1 95.75 124 LYS B O 1
ATOM 2392 N N . SER B 1 125 ? -9.508 6.66 13.297 1 97.25 125 SER B N 1
ATOM 2393 C CA . SER B 1 125 ? -10.539 5.625 13.383 1 97.25 125 SER B CA 1
ATOM 2394 C C . SER B 1 125 ? -9.922 4.258 13.648 1 97.25 125 SER B C 1
ATOM 2396 O O . SER B 1 125 ? -9.117 3.766 12.859 1 97.25 125 SER B O 1
ATOM 2398 N N . LYS B 1 126 ? -10.344 3.564 14.68 1 96.62 126 LYS B N 1
ATOM 2399 C CA . LYS B 1 126 ? -9.93 2.193 14.961 1 96.62 126 LYS B CA 1
ATOM 2400 C C . LYS B 1 126 ? -10.578 1.208 14 1 96.62 126 LYS B C 1
ATOM 2402 O O . LYS B 1 126 ? -10 0.157 13.695 1 96.62 126 LYS B O 1
ATOM 2407 N N . GLY B 1 127 ? -11.727 1.571 13.547 1 97.81 127 GLY B N 1
ATOM 2408 C CA . GLY B 1 127 ? -12.406 0.729 12.57 1 97.81 127 GLY B CA 1
ATOM 2409 C C . GLY B 1 127 ? -11.578 0.477 11.328 1 97.81 127 GLY B C 1
ATOM 2410 O O . GLY B 1 127 ? -11.484 -0.658 10.859 1 97.81 127 GLY B O 1
ATOM 2411 N N . TYR B 1 128 ? -10.938 1.465 10.836 1 98.62 128 TYR B N 1
ATOM 2412 C CA . TYR B 1 128 ? -10.078 1.337 9.664 1 98.62 128 TYR B CA 1
ATOM 2413 C C . TYR B 1 128 ? -8.922 0.389 9.938 1 98.62 128 TYR B C 1
ATOM 2415 O O . TYR B 1 128 ? -8.562 -0.428 9.086 1 98.62 128 TYR B O 1
ATOM 2423 N N . THR B 1 129 ? -8.328 0.493 11.141 1 98.25 129 THR B N 1
ATOM 2424 C CA . THR B 1 129 ? -7.215 -0.381 11.492 1 98.25 129 THR B CA 1
ATOM 2425 C C . THR B 1 129 ? -7.656 -1.842 11.492 1 98.25 129 THR B C 1
ATOM 2427 O O . THR B 1 129 ? -7.008 -2.691 10.875 1 98.25 129 THR B O 1
ATOM 2430 N N . VAL B 1 130 ? -8.711 -2.096 12.102 1 98.38 130 VAL B N 1
ATOM 2431 C CA . VAL B 1 130 ? -9.203 -3.461 12.258 1 98.38 130 VAL B CA 1
ATOM 2432 C C . VAL B 1 130 ? -9.531 -4.051 10.883 1 98.38 130 VAL B C 1
ATOM 2434 O O . VAL B 1 130 ? -9.109 -5.168 10.562 1 98.38 130 VAL B O 1
ATOM 2437 N N . VAL B 1 131 ? -10.211 -3.332 10.086 1 98.62 131 VAL B N 1
ATOM 2438 C CA . VAL B 1 131 ? -10.664 -3.834 8.797 1 98.62 131 VAL B CA 1
ATOM 2439 C C . VAL B 1 131 ? -9.477 -3.977 7.848 1 98.62 131 VAL B C 1
ATOM 2441 O O . VAL B 1 131 ? -9.383 -4.949 7.094 1 98.62 131 VAL B O 1
ATOM 2444 N N . ALA B 1 132 ? -8.547 -3.018 7.891 1 98.69 132 ALA B N 1
ATOM 2445 C CA . ALA B 1 132 ? -7.375 -3.041 7.023 1 98.69 132 ALA B CA 1
ATOM 2446 C C . ALA B 1 132 ? -6.527 -4.285 7.277 1 98.69 132 ALA B C 1
ATOM 2448 O O . ALA B 1 132 ? -5.883 -4.805 6.363 1 98.69 132 ALA B O 1
ATOM 2449 N N . ILE B 1 133 ? -6.523 -4.773 8.477 1 98.5 133 ILE B N 1
ATOM 2450 C CA . ILE B 1 133 ? -5.75 -5.957 8.836 1 98.5 133 ILE B CA 1
ATOM 2451 C C . ILE B 1 133 ? -6.59 -7.211 8.609 1 98.5 133 ILE B C 1
ATOM 2453 O O . ILE B 1 133 ? -6.117 -8.188 8.023 1 98.5 133 ILE B O 1
ATOM 2457 N N . SER B 1 134 ? -7.867 -7.184 8.922 1 98.56 134 SER B N 1
ATOM 2458 C CA . SER B 1 134 ? -8.711 -8.367 8.898 1 98.56 134 SER B CA 1
ATOM 2459 C C . SER B 1 134 ? -9 -8.805 7.465 1 98.56 134 SER B C 1
ATOM 2461 O O . SER B 1 134 ? -8.938 -10 7.148 1 98.56 134 SER B O 1
ATOM 2463 N N . ILE B 1 135 ? -9.273 -7.863 6.613 1 98.75 135 ILE B N 1
ATOM 2464 C CA . ILE B 1 135 ? -9.68 -8.242 5.266 1 98.75 135 ILE B CA 1
ATOM 2465 C C . ILE B 1 135 ? -8.547 -9.008 4.586 1 98.75 135 ILE B C 1
ATOM 2467 O O . ILE B 1 135 ? -8.75 -10.109 4.082 1 98.75 135 ILE B O 1
ATOM 2471 N N . PRO B 1 136 ? -7.301 -8.5 4.594 1 98.81 136 PRO B N 1
ATOM 2472 C CA . PRO B 1 136 ? -6.215 -9.25 3.949 1 98.81 136 PRO B CA 1
ATOM 2473 C C . PRO B 1 136 ? -5.969 -10.609 4.598 1 98.81 136 PRO B C 1
ATOM 2475 O O . PRO B 1 136 ? -5.77 -11.602 3.895 1 98.81 136 PRO B O 1
ATOM 2478 N N . VAL B 1 137 ? -6.039 -10.68 5.891 1 98.81 137 VAL B N 1
ATOM 2479 C CA . VAL B 1 137 ? -5.766 -11.93 6.594 1 98.81 137 VAL B CA 1
ATOM 2480 C C . VAL B 1 137 ? -6.871 -12.945 6.293 1 98.81 137 VAL B C 1
ATOM 2482 O O . VAL B 1 137 ? -6.59 -14.086 5.918 1 98.81 137 VAL B O 1
ATOM 2485 N N . ILE B 1 138 ? -8.117 -12.539 6.43 1 98.81 138 ILE B N 1
ATOM 2486 C CA . ILE B 1 138 ? -9.258 -13.414 6.195 1 98.81 138 ILE B CA 1
ATOM 2487 C C . ILE B 1 138 ? -9.289 -13.844 4.727 1 98.81 138 ILE B C 1
ATOM 2489 O O . ILE B 1 138 ? -9.562 -15 4.414 1 98.81 138 ILE B O 1
ATOM 2493 N N . SER B 1 139 ? -9.023 -12.898 3.822 1 98.81 139 SER B N 1
ATOM 2494 C CA . SER B 1 139 ? -8.992 -13.211 2.398 1 98.81 139 SER B CA 1
ATOM 2495 C C . SER B 1 139 ? -7.914 -14.242 2.086 1 98.81 139 SER B C 1
ATOM 2497 O O . SER B 1 139 ? -8.125 -15.148 1.282 1 98.81 139 SER B O 1
ATOM 2499 N N . LEU B 1 140 ? -6.766 -14.078 2.717 1 98.69 140 LEU B N 1
ATOM 2500 C CA . LEU B 1 140 ? -5.672 -15.023 2.514 1 98.69 140 LEU B CA 1
ATOM 2501 C C . LEU B 1 140 ? -6.066 -16.422 2.977 1 98.69 140 LEU B C 1
ATOM 2503 O O . LEU B 1 140 ? -5.867 -17.391 2.252 1 98.69 140 LEU B O 1
ATOM 2507 N N . ILE B 1 141 ? -6.641 -16.5 4.16 1 98.69 141 ILE B N 1
ATOM 2508 C CA . ILE B 1 141 ? -7.035 -17.781 4.727 1 98.69 141 ILE B CA 1
ATOM 2509 C C . ILE B 1 141 ? -8.133 -18.422 3.867 1 98.69 141 ILE B C 1
ATOM 2511 O O . ILE B 1 141 ? -7.996 -19.547 3.414 1 98.69 141 ILE B O 1
ATOM 2515 N N . LEU B 1 142 ? -9.203 -17.719 3.543 1 98.69 142 LEU B N 1
ATOM 2516 C CA . LEU B 1 142 ? -10.336 -18.234 2.791 1 98.69 142 LEU B CA 1
ATOM 2517 C C . LEU B 1 142 ? -9.938 -18.547 1.35 1 98.69 142 LEU B C 1
ATOM 2519 O O . LEU B 1 142 ? -10.414 -19.516 0.76 1 98.69 142 LEU B O 1
ATOM 2523 N N . GLY B 1 143 ? -9.086 -17.641 0.795 1 98.25 143 GLY B N 1
ATOM 2524 C CA . GLY B 1 143 ? -8.648 -17.859 -0.573 1 98.25 143 GLY B CA 1
ATOM 2525 C C . GLY B 1 143 ? -7.805 -19.109 -0.733 1 98.25 143 GLY B C 1
ATOM 2526 O O . GLY B 1 143 ? -7.898 -19.797 -1.749 1 98.25 143 GLY B O 1
ATOM 2527 N N . CYS B 1 144 ? -6.969 -19.453 0.219 1 97.69 144 CYS B N 1
ATOM 2528 C CA . CYS B 1 144 ? -6.086 -20.609 0.152 1 97.69 144 CYS B CA 1
ATOM 2529 C C . CYS B 1 144 ? -6.844 -21.891 0.49 1 97.69 144 CYS B C 1
ATOM 2531 O O . CYS B 1 144 ? -6.492 -22.969 0.011 1 97.69 144 CYS B O 1
ATOM 2533 N N . THR B 1 145 ? -7.883 -21.828 1.312 1 97.75 145 THR B N 1
ATOM 2534 C CA . THR B 1 145 ? -8.555 -23.031 1.783 1 97.75 145 THR B CA 1
ATOM 2535 C C . THR B 1 145 ? -9.844 -23.281 1.003 1 97.75 145 THR B C 1
ATOM 2537 O O . THR B 1 145 ? -10.312 -24.406 0.902 1 97.75 145 THR B O 1
ATOM 2540 N N . LEU B 1 146 ? -10.453 -22.219 0.503 1 97.38 146 LEU B N 1
ATOM 2541 C CA . LEU B 1 146 ? -11.719 -22.344 -0.219 1 97.38 146 LEU B CA 1
ATOM 2542 C C . LEU B 1 146 ? -11.609 -21.734 -1.612 1 97.38 146 LEU B C 1
ATOM 2544 O O . LEU B 1 146 ? -10.766 -22.141 -2.412 1 97.38 146 LEU B O 1
ATOM 2548 N N . ASN B 1 147 ? -12.5 -20.766 -1.965 1 96.81 147 ASN B N 1
ATOM 2549 C CA . ASN B 1 147 ? -12.484 -20.203 -3.312 1 96.81 147 ASN B CA 1
ATOM 2550 C C . ASN B 1 147 ? -12.758 -18.703 -3.305 1 96.81 147 ASN B C 1
ATOM 2552 O O . ASN B 1 147 ? -12.984 -18.109 -2.244 1 96.81 147 ASN B O 1
ATOM 2556 N N . GLY B 1 148 ? -12.648 -18.094 -4.422 1 97.69 148 GLY B N 1
ATOM 2557 C CA . GLY B 1 148 ? -12.812 -16.656 -4.574 1 97.69 148 GLY B CA 1
ATOM 2558 C C . GLY B 1 148 ? -14.195 -16.172 -4.188 1 97.69 148 GLY B C 1
ATOM 2559 O O . GLY B 1 148 ? -14.352 -15.055 -3.688 1 97.69 148 GLY B O 1
ATOM 2560 N N . THR B 1 149 ? -15.188 -16.984 -4.441 1 98.19 149 THR B N 1
ATOM 2561 C CA . THR B 1 149 ? -16.562 -16.625 -4.098 1 98.19 149 THR B CA 1
ATOM 2562 C C . THR B 1 149 ? -16.703 -16.422 -2.594 1 98.19 149 THR B C 1
ATOM 2564 O O . THR B 1 149 ? -17.344 -15.469 -2.15 1 98.19 149 THR B O 1
ATOM 2567 N N . THR B 1 150 ? -16.141 -17.312 -1.836 1 98.69 150 THR B N 1
ATOM 2568 C CA . THR B 1 150 ? -16.188 -17.203 -0.383 1 98.69 150 THR B CA 1
ATOM 2569 C C . THR B 1 150 ? -15.461 -15.945 0.086 1 98.69 150 THR B C 1
ATOM 2571 O O . THR B 1 150 ? -15.906 -15.273 1.02 1 98.69 150 THR B O 1
ATOM 2574 N N . VAL B 1 151 ? -14.344 -15.625 -0.535 1 98.81 151 VAL B N 1
ATOM 2575 C CA . VAL B 1 151 ? -13.594 -14.406 -0.224 1 98.81 151 VAL B CA 1
ATOM 2576 C C . VAL B 1 151 ? -14.469 -13.188 -0.483 1 98.81 151 VAL B C 1
ATOM 2578 O O . VAL B 1 151 ? -14.547 -12.281 0.355 1 98.81 151 VAL B O 1
ATOM 2581 N N . ALA B 1 152 ? -15.086 -13.164 -1.644 1 98.69 152 ALA B N 1
ATOM 2582 C CA . ALA B 1 152 ? -15.945 -12.047 -2.008 1 98.69 152 ALA B CA 1
ATOM 2583 C C . ALA B 1 152 ? -17.094 -11.883 -1.015 1 98.69 152 ALA B C 1
ATOM 2585 O O . ALA B 1 152 ? -17.422 -10.766 -0.62 1 98.69 152 ALA B O 1
ATOM 2586 N N . ALA B 1 153 ? -17.688 -12.977 -0.643 1 98.75 153 ALA B N 1
ATOM 2587 C CA . ALA B 1 153 ? -18.781 -12.945 0.33 1 98.75 153 ALA B CA 1
ATOM 2588 C C . ALA B 1 153 ? -18.312 -12.391 1.668 1 98.75 153 ALA B C 1
ATOM 2590 O O . ALA B 1 153 ? -18.969 -11.547 2.268 1 98.75 153 ALA B O 1
ATOM 2591 N N . ALA B 1 154 ? -17.203 -12.883 2.125 1 98.75 154 ALA B N 1
ATOM 2592 C CA . ALA B 1 154 ? -16.641 -12.406 3.389 1 98.75 154 ALA B CA 1
ATOM 2593 C C . ALA B 1 154 ? -16.344 -10.914 3.326 1 98.75 154 ALA B C 1
ATOM 2595 O O . ALA B 1 154 ? -16.641 -10.172 4.266 1 98.75 154 ALA B O 1
ATOM 2596 N N . ALA B 1 155 ? -15.688 -10.492 2.215 1 98.56 155 ALA B N 1
ATOM 2597 C CA . ALA B 1 155 ? -15.383 -9.078 2.047 1 98.56 155 ALA B CA 1
ATOM 2598 C C . ALA B 1 155 ? -16.656 -8.234 2.078 1 98.56 155 ALA B C 1
ATOM 2600 O O . ALA B 1 155 ? -16.672 -7.16 2.688 1 98.56 155 ALA B O 1
ATOM 2601 N N . CYS B 1 156 ? -17.688 -8.68 1.443 1 98.44 156 CYS B N 1
ATOM 2602 C CA . CYS B 1 156 ? -18.969 -7.98 1.429 1 98.44 156 CYS B CA 1
ATOM 2603 C C . CYS B 1 156 ? -19.516 -7.828 2.84 1 98.44 156 CYS B C 1
ATOM 2605 O O . CYS B 1 156 ? -19.891 -6.727 3.252 1 98.44 156 CYS B O 1
ATOM 2607 N N . ILE B 1 157 ? -19.531 -8.883 3.596 1 98.69 157 ILE B N 1
ATOM 2608 C CA . ILE B 1 157 ? -20.047 -8.875 4.961 1 98.69 157 ILE B CA 1
ATOM 2609 C C . ILE B 1 157 ? -19.219 -7.934 5.824 1 98.69 157 ILE B C 1
ATOM 2611 O O . ILE B 1 157 ? -19.766 -7.109 6.559 1 98.69 157 ILE B O 1
ATOM 2615 N N . ILE B 1 158 ? -17.906 -7.996 5.73 1 98.75 158 ILE B N 1
ATOM 2616 C CA . ILE B 1 158 ? -17.016 -7.168 6.531 1 98.75 158 ILE B CA 1
ATOM 2617 C C . ILE B 1 158 ? -17.234 -5.691 6.199 1 98.75 158 ILE B C 1
ATOM 2619 O O . ILE B 1 158 ? -17.25 -4.844 7.094 1 98.75 158 ILE B O 1
ATOM 2623 N N . GLU B 1 159 ? -17.438 -5.426 4.934 1 98.38 159 GLU B N 1
ATOM 2624 C CA . GLU B 1 159 ? -17.641 -4.039 4.531 1 98.38 159 GLU B CA 1
ATOM 2625 C C . GLU B 1 159 ? -18.969 -3.5 5.059 1 98.38 159 GLU B C 1
ATOM 2627 O O . GLU B 1 159 ? -19.078 -2.32 5.398 1 98.38 159 GLU B O 1
ATOM 2632 N N . VAL B 1 160 ? -20 -4.305 5.09 1 98.5 160 VAL B N 1
ATOM 2633 C CA . VAL B 1 160 ? -21.281 -3.895 5.656 1 98.5 160 VAL B CA 1
ATOM 2634 C C . VAL B 1 160 ? -21.109 -3.555 7.133 1 98.5 160 VAL B C 1
ATOM 2636 O O . VAL B 1 160 ? -21.547 -2.494 7.59 1 98.5 160 VAL B O 1
ATOM 2639 N N . VAL B 1 161 ? -20.469 -4.453 7.832 1 98.62 161 VAL B N 1
ATOM 2640 C CA . VAL B 1 161 ? -20.203 -4.23 9.25 1 98.62 161 VAL B CA 1
ATOM 2641 C C . VAL B 1 161 ? -19.375 -2.965 9.43 1 98.62 161 VAL B C 1
ATOM 2643 O O . VAL B 1 161 ? -19.625 -2.164 10.336 1 98.62 161 VAL B O 1
ATOM 2646 N N . PHE B 1 162 ? -18.391 -2.789 8.57 1 98.69 162 PHE B N 1
ATOM 2647 C CA . PHE B 1 162 ? -17.5 -1.641 8.625 1 98.69 162 PHE B CA 1
ATOM 2648 C C . PHE B 1 162 ? -18.266 -0.341 8.438 1 98.69 162 PHE B C 1
ATOM 2650 O O . PHE B 1 162 ? -18.047 0.63 9.164 1 98.69 162 PHE B O 1
ATOM 2657 N N . ALA B 1 163 ? -19.156 -0.291 7.461 1 97.88 163 ALA B N 1
ATOM 2658 C CA . ALA B 1 163 ? -19.984 0.888 7.238 1 97.88 163 ALA B CA 1
ATOM 2659 C C . ALA B 1 163 ? -20.812 1.22 8.484 1 97.88 163 ALA B C 1
ATOM 2661 O O . ALA B 1 163 ? -20.938 2.389 8.859 1 97.88 163 ALA B O 1
ATOM 2662 N N . CYS B 1 164 ? -21.328 0.237 9.164 1 98.12 164 CYS B N 1
ATOM 2663 C CA . CYS B 1 164 ? -22.094 0.435 10.383 1 98.12 164 CYS B CA 1
ATOM 2664 C C . CYS B 1 164 ? -21.203 0.97 11.508 1 98.12 164 CYS B C 1
ATOM 2666 O O . CYS B 1 164 ? -21.609 1.88 12.234 1 98.12 164 CYS B O 1
ATOM 2668 N N . VAL B 1 165 ? -20.047 0.395 11.625 1 97.81 165 VAL B N 1
ATOM 2669 C CA . VAL B 1 165 ? -19.094 0.825 12.641 1 97.81 165 VAL B CA 1
ATOM 2670 C C . VAL B 1 165 ? -18.734 2.295 12.43 1 97.81 165 VAL B C 1
ATOM 2672 O O . VAL B 1 165 ? -18.703 3.074 13.383 1 97.81 165 VAL B O 1
ATOM 2675 N N . LEU B 1 166 ? -18.453 2.691 11.164 1 97.56 166 LEU B N 1
ATOM 2676 C CA . LEU B 1 166 ? -18.094 4.078 10.867 1 97.56 166 LEU B CA 1
ATOM 2677 C C . LEU B 1 166 ? -19.266 5.012 11.188 1 97.56 166 LEU B C 1
ATOM 2679 O O . LEU B 1 166 ? -19.047 6.117 11.695 1 97.56 166 LEU B O 1
ATOM 2683 N N . HIS B 1 167 ? -20.484 4.539 10.891 1 95.94 167 HIS B N 1
ATOM 2684 C CA . HIS B 1 167 ? -21.672 5.324 11.234 1 95.94 167 HIS B CA 1
ATOM 2685 C C . HIS B 1 167 ? -21.766 5.551 12.734 1 95.94 167 HIS B C 1
ATOM 2687 O O . HIS B 1 167 ? -22.078 6.66 13.18 1 95.94 167 HIS B O 1
ATOM 2693 N N . MET B 1 168 ? -21.484 4.551 13.477 1 96.31 168 MET B N 1
ATOM 2694 C CA . MET B 1 168 ? -21.516 4.66 14.93 1 96.31 168 MET B CA 1
ATOM 2695 C C . MET B 1 168 ? -20.406 5.594 15.43 1 96.31 168 MET B C 1
ATOM 2697 O O . MET B 1 168 ? -20.641 6.387 16.344 1 96.31 168 MET B O 1
ATOM 2701 N N . GLU B 1 169 ? -19.203 5.469 14.828 1 95.94 169 GLU B N 1
ATOM 2702 C CA . GLU B 1 169 ? -18.125 6.375 15.195 1 95.94 169 GLU B CA 1
ATOM 2703 C C . GLU B 1 169 ? -18.5 7.828 14.938 1 95.94 169 GLU B C 1
ATOM 2705 O O . GLU B 1 169 ? -18.188 8.711 15.742 1 95.94 169 GLU B O 1
ATOM 2710 N N . LEU B 1 170 ? -19.125 8.062 13.898 1 95.5 170 LEU B N 1
ATOM 2711 C CA . LEU B 1 170 ? -19.516 9.414 13.523 1 95.5 170 LEU B CA 1
ATOM 2712 C C . LEU B 1 170 ? -20.578 9.953 14.477 1 95.5 170 LEU B C 1
ATOM 2714 O O . LEU B 1 170 ? -20.547 11.125 14.852 1 95.5 170 LEU B O 1
ATOM 2718 N N . LYS B 1 171 ? -21.547 9.125 14.867 1 94 171 LYS B N 1
ATOM 2719 C CA . LYS B 1 171 ? -22.562 9.523 15.828 1 94 171 LYS B CA 1
ATOM 2720 C C . LYS B 1 171 ? -21.938 9.906 17.172 1 94 171 LYS B C 1
ATOM 2722 O O . LYS B 1 171 ? -22.344 10.898 17.781 1 94 171 LYS B O 1
ATOM 2727 N N . LYS B 1 172 ? -20.969 9.203 17.547 1 93.25 172 LYS B N 1
ATOM 2728 C CA . LYS B 1 172 ? -20.281 9.469 18.812 1 93.25 172 LYS B CA 1
ATOM 2729 C C . LYS B 1 172 ? -19.516 10.789 18.75 1 93.25 172 LYS B C 1
ATOM 2731 O O . LYS B 1 172 ? -19.406 11.5 19.75 1 93.25 172 LYS B O 1
ATOM 2736 N N . MET B 1 173 ? -18.938 11.117 17.625 1 89.62 173 MET B N 1
ATOM 2737 C CA . MET B 1 173 ? -18.203 12.359 17.422 1 89.62 173 MET B CA 1
ATOM 2738 C C . MET B 1 173 ? -19.125 13.562 17.469 1 89.62 173 MET B C 1
ATOM 2740 O O . MET B 1 173 ? -18.75 14.633 17.953 1 89.62 173 MET B O 1
ATOM 2744 N N . ALA B 1 174 ? -20.25 13.438 16.984 1 86.06 174 ALA B N 1
ATOM 2745 C CA . ALA B 1 174 ? -21.234 14.516 16.984 1 86.06 174 ALA B CA 1
ATOM 2746 C C . ALA B 1 174 ? -21.75 14.789 18.391 1 86.06 174 ALA B C 1
ATOM 2748 O O . ALA B 1 174 ? -22.078 15.93 18.734 1 86.06 174 ALA B O 1
ATOM 2749 N N . ASP B 1 175 ? -21.719 13.836 19.203 1 85.81 175 ASP B N 1
ATOM 2750 C CA . ASP B 1 175 ? -22.219 13.961 20.578 1 85.81 175 ASP B CA 1
ATOM 2751 C C . ASP B 1 175 ? -21.188 14.617 21.484 1 85.81 175 ASP B C 1
ATOM 2753 O O . ASP B 1 175 ? -21.531 15.188 22.516 1 85.81 175 ASP B O 1
ATOM 2757 N N . ASN B 1 176 ? -19.906 14.617 21.141 1 74.69 176 ASN B N 1
ATOM 2758 C CA . ASN B 1 176 ? -18.859 15.203 21.969 1 74.69 176 ASN B CA 1
ATOM 2759 C C . ASN B 1 176 ? -18.469 16.594 21.469 1 74.69 176 ASN B C 1
ATOM 2761 O O . ASN B 1 176 ? -17.906 17.391 22.234 1 74.69 176 ASN B O 1
#

pLDDT: mean 96.38, std 3.25, range [74.56, 98.88]

Nearest PDB structures (foldseek):
  6z0c-assembly1_A  TM=2.074E-01  e=9.407E+00  Escherichia coli
  8d9o-assembly1_A  TM=2.131E-01  e=8.965E+00  synthetic construct
  6z0c-assembly1_A  TM=2.075E-01  e=8.626E+00  Escherichia coli
  8d9o-assembly1_A  TM=2.131E-01  e=9.962E+00  synthetic construct

Foldseek 3Di:
DVVLLQVVCLQCLLVLLLLVLVLVLLVQLLVLVPDDDDLLVSLVVNVVSCVCSVVSSCVSCVVVVHDLPDPPRVCSVVVVVLVVVLVVQCVVLVVCCVVPSFLSLLSVQLSVLLSQCVSCVSNVHVLSNVSSVCLNVVSVVCVVPHTSSVSSVVSSVSSVVSSVRSVVVNVVSVVD/DVVLLQVVCLQCLLVLLLLVLVLVLLVQLLVLVPDDDDLLVSLVVNVVSCVCSVVSSCVSCVVVVHDLPDPPRVCSVVVVVLVVVLVVQCVVLVVCCVVPSFLSLLSVQLSVLLSQCVSCVSNVHVLSNVRSVCLNVVSVVCVVPHTSSVSSVVSSVSSVVSSVRSVVVNVVSVVD

Solvent-accessible surface area (backbone atoms only — not comparable to full-atom values): 17726 Å² total; per-residue (Å²): 107,70,62,60,31,52,47,45,19,60,56,40,52,62,48,44,33,51,42,52,36,44,28,53,32,28,46,50,34,30,54,52,55,69,48,95,67,59,68,67,59,42,53,52,49,45,59,53,45,56,66,52,44,62,63,48,17,51,55,45,13,54,76,71,72,25,61,89,78,54,72,84,45,79,64,44,58,52,57,52,44,44,55,54,41,42,58,57,55,44,53,55,35,55,49,30,47,71,76,42,51,78,46,23,55,19,49,43,44,22,51,64,19,29,50,37,31,61,47,16,66,52,37,71,33,69,66,33,43,53,46,15,52,44,39,27,52,52,16,51,52,36,32,74,74,61,41,34,44,59,24,28,48,51,52,24,53,51,33,49,52,47,44,52,50,51,53,51,54,50,54,53,58,72,73,105,108,69,62,59,30,51,48,45,20,60,55,40,51,62,49,43,34,51,42,53,35,44,28,54,34,28,46,49,35,28,55,51,54,69,49,95,65,60,68,69,59,43,54,52,50,46,60,54,44,55,66,53,44,62,64,48,17,50,55,46,14,54,76,71,71,24,62,90,79,54,72,84,46,78,65,45,58,53,58,51,44,42,56,54,41,40,57,56,55,44,55,56,34,56,48,30,47,71,76,43,52,78,47,23,55,19,49,44,44,24,51,62,20,30,49,37,31,62,48,16,68,52,38,69,33,67,65,33,43,52,45,17,52,45,40,27,51,51,17,49,52,36,31,74,75,60,40,36,44,59,25,28,47,50,52,23,54,52,33,50,53,46,43,51,50,52,51,51,52,50,55,55,57,71,74,105

Organism: NCBI:txid2903556

Sequence (352 aa):
MNELRKEIAIQQKKGLPFIMTSVIIWLLILLVSILDINMNMKNLLVFCCSCPLLPLSWIIGKLIKVDIFSKENPLGQLGFIFTLNQMIYLLIVMWVFSAVPEKMIMVYAMVFGAHLFPYSWLYKSKGYTVVAISIPVISLILGCTLNGTTVAAAACIIEVVFACVLHMELKKMADNMNELRKEIAIQQKKGLPFIMTSVIIWLLILLVSILDINMNMKNLLVFCCSCPLLPLSWIIGKLIKVDIFSKENPLGQLGFIFTLNQMIYLLIVMWVFSAVPEKMIMVYAMVFGAHLFPYSWLYKSKGYTVVAISIPVISLILGCTLNGTTVAAAACIIEVVFACVLHMELKKMADN

InterPro domains:
  IPR053824 Protein of unknown function DUF7010 [PF22765] (1-169)